Protein AF-A0A535TJC0-F1 (afdb_monomer_lite)

Foldseek 3Di:
DKAWAWDQDPNAIDIWIWDWDDDQFWIKIKTQDDDPLVVVVLVVCVVPVVQVVPHSLSVVLSSLQSRLVNRPVVLVVLVVLLVVLLVCLVPPLDPVSVVSLVRSLVRLVVVLVRLVVVLVVLVVVLVVLVVDPPRPVVNVSSVVSSVSSVVSNVSSVVSNVSSVVSVVSSVVSVVVVVVVVVVVVVVVCVVVVVVVVVVVVVPDPDCVVVPVPVVVVPDDDDDDDDDDDDDDDDDDDDDDDDDDDDDDDPDDRQMQMAMCGGDDRDDDPDPSDDDPPDPDPPPPDPPDD

Structure (mmCIF, N/CA/C/O backbone):
data_AF-A0A535TJC0-F1
#
_entry.id   AF-A0A535TJC0-F1
#
loop_
_atom_site.group_PDB
_atom_site.id
_atom_site.type_symbol
_atom_site.label_atom_id
_atom_site.label_alt_id
_atom_site.label_comp_id
_atom_site.label_asym_id
_atom_site.label_entity_id
_atom_site.label_seq_id
_atom_site.pdbx_PDB_ins_code
_atom_site.Cartn_x
_atom_site.Cartn_y
_atom_site.Cartn_z
_atom_site.occupancy
_atom_site.B_iso_or_equiv
_atom_site.auth_seq_id
_atom_site.auth_comp_id
_atom_site.auth_asym_id
_atom_site.auth_atom_id
_atom_site.pdbx_PDB_model_num
ATOM 1 N N . MET A 1 1 ? -19.522 3.846 13.865 1.00 79.25 1 MET A N 1
ATOM 2 C CA . MET A 1 1 ? -18.154 4.072 13.361 1.00 79.25 1 MET A CA 1
ATOM 3 C C . MET A 1 1 ? -18.015 3.355 12.035 1.00 79.25 1 MET A C 1
ATOM 5 O O . MET A 1 1 ? -18.510 2.244 11.940 1.00 79.25 1 MET A O 1
ATOM 9 N N . VAL A 1 2 ? -17.407 3.980 11.030 1.00 83.81 2 VAL A N 1
ATOM 10 C CA . VAL A 1 2 ? -17.089 3.305 9.763 1.00 83.81 2 VAL A CA 1
ATOM 11 C C . VAL A 1 2 ? -15.595 3.019 9.759 1.00 83.81 2 VAL A C 1
ATOM 13 O O . VAL A 1 2 ? -14.801 3.914 10.051 1.00 83.81 2 VAL A O 1
ATOM 16 N N . LEU A 1 3 ? -15.238 1.772 9.488 1.00 87.38 3 LEU A N 1
ATOM 17 C CA . LEU A 1 3 ? -13.876 1.327 9.254 1.00 87.38 3 LEU A CA 1
ATOM 18 C C . LEU A 1 3 ? -13.770 0.821 7.833 1.00 87.38 3 LEU A C 1
ATOM 20 O O . LEU A 1 3 ? -14.720 0.258 7.296 1.00 87.38 3 LEU A O 1
ATOM 24 N N . PHE A 1 4 ? -12.594 0.993 7.265 1.00 87.06 4 PHE A N 1
ATOM 25 C CA . PHE A 1 4 ? -12.270 0.406 5.990 1.00 87.06 4 PHE A CA 1
ATOM 26 C C . PHE A 1 4 ? -11.209 -0.662 6.206 1.00 87.06 4 PHE A C 1
ATOM 28 O O . PHE A 1 4 ? -10.282 -0.479 6.998 1.00 87.06 4 PHE A O 1
ATOM 35 N N . THR A 1 5 ? -11.379 -1.773 5.511 1.00 87.06 5 THR A N 1
ATOM 36 C CA . THR A 1 5 ? -10.365 -2.807 5.334 1.00 87.06 5 THR A CA 1
ATOM 37 C C . THR A 1 5 ? -9.996 -2.855 3.861 1.00 87.06 5 THR A C 1
ATOM 39 O O . THR A 1 5 ? -10.627 -2.199 3.022 1.00 87.06 5 THR A O 1
ATOM 42 N N . ALA A 1 6 ? -8.957 -3.609 3.532 1.00 86.81 6 ALA A N 1
ATOM 43 C CA . ALA A 1 6 ? -8.644 -3.886 2.147 1.00 86.81 6 ALA A CA 1
ATOM 44 C C . ALA A 1 6 ? -8.406 -5.375 1.953 1.00 86.81 6 ALA A C 1
ATOM 46 O O . ALA A 1 6 ? -7.958 -6.067 2.863 1.00 86.81 6 ALA A O 1
ATOM 47 N N . GLU A 1 7 ? -8.692 -5.847 0.750 1.00 84.81 7 GLU A N 1
ATOM 48 C CA . GLU A 1 7 ? -8.340 -7.184 0.299 1.00 84.81 7 GLU A CA 1
ATOM 49 C C . GLU A 1 7 ? -7.627 -7.078 -1.047 1.00 84.81 7 GLU A C 1
ATOM 51 O O . GLU A 1 7 ? -7.954 -6.220 -1.870 1.00 84.81 7 GLU A O 1
ATOM 56 N N . LEU A 1 8 ? -6.635 -7.939 -1.269 1.00 76.81 8 LEU A N 1
ATOM 57 C CA . LEU A 1 8 ? -5.972 -8.050 -2.561 1.00 76.81 8 LEU A CA 1
ATOM 58 C C . LEU A 1 8 ? -6.642 -9.164 -3.372 1.00 76.81 8 LEU A C 1
ATOM 60 O O . LEU A 1 8 ? -6.407 -10.341 -3.107 1.00 76.81 8 LEU A O 1
ATOM 64 N N . ALA A 1 9 ? -7.441 -8.781 -4.367 1.00 72.06 9 ALA A N 1
ATOM 65 C CA . ALA A 1 9 ? -8.120 -9.692 -5.286 1.00 72.06 9 ALA A CA 1
ATOM 66 C C . ALA A 1 9 ? -7.710 -9.370 -6.731 1.00 72.06 9 ALA A C 1
ATOM 68 O O . ALA A 1 9 ? -7.776 -8.215 -7.151 1.00 72.06 9 ALA A O 1
ATOM 69 N N . ASP A 1 10 ? -7.265 -10.375 -7.490 1.00 66.00 10 ASP A N 1
ATOM 70 C CA . ASP A 1 10 ? -6.814 -10.236 -8.888 1.00 66.00 10 ASP A CA 1
ATOM 71 C C . ASP A 1 10 ? -5.786 -9.105 -9.108 1.00 66.00 10 ASP A C 1
ATOM 73 O O . ASP A 1 10 ? -5.904 -8.296 -10.032 1.00 66.00 10 ASP A O 1
ATOM 77 N N . SER A 1 11 ? -4.790 -9.010 -8.218 1.00 64.56 11 SER A N 1
ATOM 78 C CA . SER A 1 11 ? -3.762 -7.951 -8.215 1.00 64.56 11 SER A CA 1
ATOM 79 C C . SER A 1 11 ? -4.319 -6.528 -8.080 1.00 64.56 11 SER A C 1
ATOM 81 O O . SER A 1 11 ? -3.656 -5.549 -8.421 1.00 64.56 11 SER A O 1
ATOM 83 N N . ARG A 1 12 ? -5.546 -6.390 -7.568 1.00 75.69 12 ARG A N 1
ATOM 84 C CA . ARG A 1 12 ? -6.187 -5.110 -7.274 1.00 75.69 12 ARG A CA 1
ATOM 85 C C . ARG A 1 12 ? -6.574 -5.050 -5.811 1.00 75.69 12 ARG A C 1
ATOM 87 O O . ARG A 1 12 ? -7.135 -5.989 -5.254 1.00 75.69 12 ARG A O 1
ATOM 94 N N . VAL A 1 13 ? -6.288 -3.911 -5.197 1.00 82.62 13 VAL A N 1
ATOM 95 C CA . VAL A 1 13 ? -6.732 -3.632 -3.835 1.00 82.62 13 VAL A CA 1
ATOM 96 C C . VAL A 1 13 ? -8.195 -3.221 -3.892 1.00 82.62 13 VAL A C 1
ATOM 98 O O . VAL A 1 13 ? -8.542 -2.219 -4.518 1.00 82.62 13 VAL A O 1
ATOM 101 N N . GLN A 1 14 ? -9.053 -4.004 -3.250 1.00 85.88 14 GLN A N 1
ATOM 102 C CA . GLN A 1 14 ? -10.460 -3.687 -3.066 1.00 85.88 14 GLN A CA 1
ATOM 103 C C . GLN A 1 14 ? -10.662 -3.180 -1.645 1.00 85.88 14 GLN A C 1
ATOM 105 O O . GLN A 1 14 ? -10.363 -3.875 -0.676 1.00 85.88 14 GLN A O 1
ATOM 110 N N . ILE A 1 15 ? -11.150 -1.949 -1.527 1.00 87.50 15 ILE A N 1
ATOM 111 C CA . ILE A 1 15 ? -11.478 -1.343 -0.239 1.00 87.50 15 ILE A CA 1
ATOM 112 C C . ILE A 1 15 ? -12.869 -1.818 0.170 1.00 87.50 15 ILE A C 1
ATOM 114 O O . ILE A 1 15 ? -13.818 -1.702 -0.607 1.00 87.50 15 ILE A O 1
ATOM 118 N N . ARG A 1 16 ? -12.995 -2.310 1.401 1.00 87.25 16 ARG A N 1
ATOM 119 C CA . ARG A 1 16 ? -14.261 -2.775 1.970 1.00 87.25 16 ARG A CA 1
ATOM 120 C C . ARG A 1 16 ? -14.674 -1.933 3.162 1.00 87.25 16 ARG A C 1
ATOM 122 O O . ARG A 1 16 ? -13.851 -1.559 3.991 1.00 87.25 16 ARG A O 1
ATOM 129 N N . GLU A 1 17 ? -15.969 -1.655 3.246 1.00 87.44 17 GLU A N 1
ATOM 130 C CA . GLU A 1 17 ? -16.565 -0.833 4.297 1.00 87.44 17 GLU A CA 1
ATOM 131 C C . GLU A 1 17 ? -17.198 -1.701 5.388 1.00 87.44 17 GLU A C 1
ATOM 133 O O . GLU A 1 17 ? -17.995 -2.601 5.118 1.00 87.44 17 GLU A O 1
ATOM 138 N N . HIS A 1 18 ? -16.872 -1.383 6.639 1.00 86.94 18 HIS A N 1
ATOM 139 C CA . HIS A 1 18 ? -17.425 -1.999 7.838 1.00 86.94 18 HIS A CA 1
ATOM 140 C C . HIS A 1 18 ? -18.071 -0.934 8.714 1.00 86.94 18 HIS A C 1
ATOM 142 O O . HIS A 1 18 ? -17.420 -0.012 9.208 1.00 86.94 18 HIS A O 1
ATOM 148 N N . HIS A 1 19 ? -19.371 -1.067 8.936 1.00 85.19 19 HIS A N 1
ATOM 149 C CA . HIS A 1 19 ? -20.146 -0.153 9.757 1.00 85.19 19 HIS A CA 1
ATOM 150 C C . HIS A 1 19 ? -20.368 -0.794 11.122 1.00 85.19 19 HIS A C 1
ATOM 152 O O . HIS A 1 19 ? -21.063 -1.795 11.242 1.00 85.19 19 HIS A O 1
ATOM 158 N N . LEU A 1 20 ? -19.783 -0.210 12.161 1.00 82.62 20 LEU A N 1
ATOM 159 C CA . LEU A 1 20 ? -19.902 -0.673 13.539 1.00 82.62 20 LEU A CA 1
ATOM 160 C C . LEU A 1 20 ? -20.853 0.231 14.327 1.00 82.62 20 LEU A C 1
ATOM 162 O O . LEU A 1 20 ? -20.672 1.455 14.359 1.00 82.62 20 LEU A O 1
ATOM 166 N N . TYR A 1 21 ? -21.832 -0.358 15.004 1.00 79.38 21 TYR A N 1
ATOM 167 C CA . TYR A 1 21 ? -22.748 0.334 15.904 1.00 79.38 21 TYR A CA 1
ATOM 168 C C . TYR A 1 21 ? -22.653 -0.246 17.313 1.00 79.38 21 TYR A C 1
ATOM 170 O O . TYR A 1 21 ? -22.867 -1.438 17.519 1.00 79.38 21 TYR A O 1
ATOM 178 N N . LEU A 1 22 ? -22.342 0.619 18.277 1.00 75.50 22 LEU A N 1
ATOM 179 C CA . LEU A 1 22 ? -22.228 0.276 19.688 1.00 75.50 22 LEU A CA 1
ATOM 180 C C . LEU A 1 22 ? -23.430 0.851 20.446 1.00 75.50 22 LEU A C 1
ATOM 182 O O . LEU A 1 22 ? -23.656 2.060 20.434 1.00 75.50 22 LEU A O 1
ATOM 186 N N . SER A 1 23 ? -24.180 -0.023 21.105 1.00 74.06 23 SER A N 1
ATOM 187 C CA . SER A 1 23 ? -25.248 0.298 22.055 1.00 74.06 23 SER A CA 1
ATOM 188 C C . SER A 1 23 ? -24.783 -0.009 23.483 1.00 74.06 23 SER A C 1
ATOM 190 O O . SER A 1 23 ? -23.715 -0.576 23.684 1.00 74.06 23 SER A O 1
ATOM 192 N N . SER A 1 24 ? -25.585 0.315 24.498 1.00 69.69 24 SER A N 1
ATOM 193 C CA . SER A 1 24 ? -25.309 -0.079 25.889 1.00 69.69 24 SER A CA 1
ATOM 194 C C . SER A 1 24 ? -25.372 -1.594 26.111 1.00 69.69 24 SER A C 1
ATOM 196 O O . SER A 1 24 ? -24.869 -2.082 27.118 1.00 69.69 24 SER A O 1
ATOM 198 N N . GLN A 1 25 ? -26.014 -2.332 25.201 1.00 65.50 25 GLN A N 1
ATOM 199 C CA . GLN A 1 25 ? -26.267 -3.767 25.354 1.00 65.50 25 GLN A CA 1
ATOM 200 C C . GLN A 1 25 ? -25.757 -4.610 24.191 1.00 65.50 25 GLN A C 1
ATOM 202 O O . GLN A 1 25 ? -25.632 -5.816 24.366 1.00 65.50 25 GLN A O 1
ATOM 207 N N . TYR A 1 26 ? -25.487 -4.010 23.030 1.00 71.25 26 TYR A N 1
ATOM 208 C CA . TYR A 1 26 ? -25.105 -4.765 21.846 1.00 71.25 26 TYR A CA 1
ATOM 209 C C . TYR A 1 26 ? -24.103 -4.060 20.943 1.00 71.25 26 TYR A C 1
ATOM 211 O O . TYR A 1 26 ? -24.050 -2.831 20.882 1.00 71.25 26 TYR A O 1
ATOM 219 N N . LEU A 1 27 ? -23.328 -4.870 20.224 1.00 72.50 27 LEU A N 1
ATOM 220 C CA . LEU A 1 27 ? -22.423 -4.454 19.159 1.00 72.50 27 LEU A CA 1
ATOM 221 C C . LEU A 1 27 ? -22.902 -5.074 17.847 1.00 72.50 27 LEU A C 1
ATOM 223 O O . LEU A 1 27 ? -23.083 -6.287 17.777 1.00 72.50 27 LEU A O 1
ATOM 227 N N . VAL A 1 28 ? -23.101 -4.247 16.824 1.00 78.56 28 VAL A N 1
ATOM 228 C CA . VAL A 1 28 ? -23.507 -4.685 15.483 1.00 78.56 28 VAL A CA 1
ATOM 229 C C . VAL A 1 28 ? -22.444 -4.270 14.477 1.00 78.56 28 VAL A C 1
ATOM 231 O O . VAL A 1 28 ? -22.071 -3.097 14.438 1.00 78.56 28 VAL A O 1
ATOM 234 N N . SER A 1 29 ? -21.981 -5.208 13.656 1.00 76.50 29 SER A N 1
ATOM 235 C CA . SER A 1 29 ? -21.193 -4.944 12.454 1.00 76.50 29 SER A CA 1
ATOM 236 C C . SER A 1 29 ? -22.057 -5.158 11.211 1.00 76.50 29 SER A C 1
ATOM 238 O O . SER A 1 29 ? -22.829 -6.108 11.119 1.00 76.50 29 SER A O 1
ATOM 240 N N . VAL A 1 30 ? -21.949 -4.246 10.249 1.00 79.19 30 VAL A N 1
ATOM 241 C CA . VAL A 1 30 ? -22.660 -4.304 8.970 1.00 79.19 30 VAL A CA 1
ATOM 242 C C . VAL A 1 30 ? -21.650 -4.158 7.841 1.00 79.19 30 VAL A C 1
ATOM 244 O O . VAL A 1 30 ? -20.838 -3.232 7.861 1.00 79.19 30 VAL A O 1
ATOM 247 N N . HIS A 1 31 ? -21.685 -5.070 6.874 1.00 78.75 31 HIS A N 1
ATOM 248 C CA . HIS A 1 31 ? -20.785 -5.084 5.720 1.00 78.75 31 HIS A CA 1
ATOM 249 C C . HIS A 1 31 ? -21.468 -5.717 4.498 1.00 78.75 31 HIS A C 1
ATOM 251 O O . HIS A 1 31 ? -22.456 -6.438 4.621 1.00 78.75 31 HIS A O 1
ATOM 257 N N . LEU A 1 32 ? -20.963 -5.416 3.300 1.00 71.31 32 LEU A N 1
ATOM 258 C CA . LEU A 1 32 ? -21.578 -5.845 2.034 1.00 71.31 32 LEU A CA 1
ATOM 259 C C . LEU A 1 32 ? -21.172 -7.256 1.601 1.00 71.31 32 LEU A C 1
ATOM 261 O O . LEU A 1 32 ? -21.962 -7.998 1.030 1.00 71.31 32 LEU A O 1
ATOM 265 N N . GLU A 1 33 ? -19.938 -7.644 1.894 1.00 74.81 33 GLU A N 1
ATOM 266 C CA . GLU A 1 33 ? -19.370 -8.936 1.504 1.00 74.81 33 GLU A CA 1
ATOM 267 C C . GLU A 1 33 ? -18.894 -9.689 2.745 1.00 74.81 33 GLU A C 1
ATOM 269 O O . GLU A 1 33 ? -18.595 -9.039 3.749 1.00 74.81 33 GLU A O 1
ATOM 274 N N . PRO A 1 34 ? -18.810 -11.032 2.722 1.00 72.94 34 PRO A N 1
ATOM 275 C CA . PRO A 1 34 ? -18.239 -11.798 3.823 1.00 72.94 34 PRO A CA 1
ATOM 276 C C . PRO A 1 34 ? -16.869 -11.254 4.239 1.00 72.94 34 PRO A C 1
ATOM 278 O O . PRO A 1 34 ? -15.991 -11.028 3.412 1.00 72.94 34 PRO A O 1
ATOM 281 N N . SER A 1 35 ? -16.694 -11.028 5.538 1.00 77.69 35 SER A N 1
ATOM 282 C CA . SER A 1 35 ? -15.458 -10.482 6.088 1.00 77.69 35 SER A CA 1
ATOM 283 C C . SER A 1 35 ? -14.638 -11.597 6.717 1.00 77.69 35 SER A C 1
ATOM 285 O O . SER A 1 35 ? -14.925 -12.012 7.840 1.00 77.69 35 SER A O 1
ATOM 287 N N . GLU A 1 36 ? -13.611 -12.079 6.015 1.00 81.81 36 GLU A N 1
ATOM 288 C CA . GLU A 1 36 ? -12.693 -13.086 6.567 1.00 81.81 36 GLU A CA 1
ATOM 289 C C . GLU A 1 36 ? -12.097 -12.680 7.929 1.00 81.81 36 GLU A C 1
ATOM 291 O O . GLU A 1 36 ? -12.099 -13.524 8.831 1.00 81.81 36 GLU A O 1
ATOM 296 N N . PRO A 1 37 ? -11.682 -11.411 8.157 1.00 82.81 37 PRO A N 1
ATOM 297 C CA . PRO A 1 37 ? -11.209 -10.983 9.473 1.00 82.81 37 PRO A CA 1
ATOM 298 C C . PRO A 1 37 ? -12.259 -11.179 10.574 1.00 82.81 37 PRO A C 1
ATOM 300 O O . PRO A 1 37 ? -11.957 -11.723 11.635 1.00 82.81 37 PRO A O 1
ATOM 303 N N . LEU A 1 38 ? -13.519 -10.800 10.336 1.00 84.00 38 LEU A N 1
ATOM 304 C CA . LEU A 1 38 ? -14.572 -10.963 11.347 1.00 84.00 38 LEU A CA 1
ATOM 305 C C . LEU A 1 38 ? -14.902 -12.435 11.604 1.00 84.00 38 LEU A C 1
ATOM 307 O O . LEU A 1 38 ? -15.086 -12.824 12.758 1.00 84.00 38 LEU A O 1
ATOM 311 N N . VAL A 1 39 ? -14.888 -13.274 10.564 1.00 82.81 39 VAL A N 1
ATOM 312 C CA . VAL A 1 39 ? -15.051 -14.729 10.711 1.00 82.81 39 VAL A CA 1
ATOM 313 C C . VAL A 1 39 ? -13.933 -15.315 11.581 1.00 82.81 39 VAL A C 1
ATOM 315 O O . VAL A 1 39 ? -14.212 -16.078 12.509 1.00 82.81 39 VAL A O 1
ATOM 318 N N . GLY A 1 40 ? -12.679 -14.923 11.343 1.00 81.44 40 GLY A N 1
ATOM 319 C CA . GLY A 1 40 ? -11.537 -15.349 12.156 1.00 81.44 40 GLY A CA 1
ATOM 320 C C . GLY A 1 40 ? -11.657 -14.911 13.618 1.00 81.44 40 GLY A C 1
ATOM 321 O O . GLY A 1 40 ? -11.456 -15.713 14.537 1.00 81.44 40 GLY A O 1
ATOM 322 N N . LEU A 1 41 ? -12.060 -13.659 13.851 1.00 83.00 41 LEU A N 1
ATOM 323 C CA . LEU A 1 41 ? -12.299 -13.138 15.196 1.00 83.00 41 LEU A CA 1
ATOM 324 C C . LEU A 1 41 ? -13.423 -13.890 15.914 1.00 83.00 41 LEU A C 1
ATOM 326 O O . LEU A 1 41 ? -13.288 -14.218 17.095 1.00 83.00 41 LEU A O 1
ATOM 330 N N . ARG A 1 42 ? -14.510 -14.209 15.209 1.00 79.75 42 ARG A N 1
ATOM 331 C CA . ARG A 1 42 ? -15.637 -14.969 15.756 1.00 79.75 42 ARG A CA 1
ATOM 332 C C . ARG A 1 42 ? -15.195 -16.338 16.261 1.00 79.75 42 ARG A C 1
ATOM 334 O O . ARG A 1 42 ? -15.535 -16.709 17.384 1.00 79.75 42 ARG A O 1
ATOM 341 N N . GLU A 1 43 ? -14.429 -17.085 15.471 1.00 81.69 43 GLU A N 1
ATOM 342 C CA . GLU A 1 43 ? -13.928 -18.402 15.888 1.00 81.69 43 GLU A CA 1
ATOM 343 C C . GLU A 1 43 ? -12.972 -18.302 17.085 1.00 81.69 43 GLU A C 1
ATOM 345 O O . GLU A 1 43 ? -13.022 -19.128 18.004 1.00 81.69 43 GLU A O 1
ATOM 350 N N . ARG A 1 44 ? -12.167 -17.235 17.148 1.00 78.62 44 ARG A N 1
ATOM 351 C CA . ARG A 1 44 ? -11.312 -16.940 18.305 1.00 78.62 44 ARG A CA 1
ATOM 352 C C . ARG A 1 44 ? -12.125 -16.650 19.570 1.00 78.62 44 ARG A C 1
ATOM 354 O O . ARG A 1 44 ? -11.777 -17.161 20.633 1.00 78.62 44 ARG A O 1
ATOM 361 N N . ILE A 1 45 ? -13.206 -15.877 19.467 1.00 77.62 45 ILE A N 1
ATOM 362 C CA . ILE A 1 45 ? -14.100 -15.571 20.596 1.00 77.62 45 ILE A CA 1
ATOM 363 C C . ILE A 1 45 ? -14.842 -16.830 21.061 1.00 77.62 45 ILE A C 1
ATOM 365 O O . ILE A 1 45 ? -14.903 -17.091 22.260 1.00 77.62 45 ILE A O 1
ATOM 369 N N . LYS A 1 46 ? -15.350 -17.655 20.135 1.00 76.31 46 LYS A N 1
ATOM 370 C CA . LYS A 1 46 ? -15.983 -18.944 20.471 1.00 76.31 46 LYS A CA 1
ATOM 371 C C . LYS A 1 46 ? -15.032 -19.876 21.221 1.00 76.31 46 LYS A C 1
ATOM 373 O O . LYS A 1 46 ? -15.446 -20.558 22.153 1.00 76.31 46 LYS A O 1
ATOM 378 N N . SER A 1 47 ? -13.765 -19.894 20.813 1.00 80.56 47 SER A N 1
ATOM 379 C CA . SER A 1 47 ? -12.728 -20.736 21.418 1.00 80.56 47 SER A CA 1
ATOM 380 C C . SER A 1 47 ? -12.249 -20.218 22.778 1.00 80.56 47 SER A C 1
ATOM 382 O O . SER A 1 47 ? -11.704 -20.988 23.565 1.00 80.56 47 SER A O 1
ATOM 384 N N . ASN A 1 48 ? -12.440 -18.928 23.068 1.00 75.56 48 ASN A N 1
ATOM 385 C CA . ASN A 1 48 ? -12.070 -18.311 24.337 1.00 75.56 48 ASN A CA 1
ATOM 386 C C . ASN A 1 48 ? -13.163 -17.332 24.815 1.00 75.56 48 ASN A C 1
ATOM 388 O O . ASN A 1 48 ? -13.038 -16.116 24.621 1.00 75.56 48 ASN A O 1
ATOM 392 N N . PRO A 1 49 ? -14.229 -17.851 25.455 1.00 71.06 49 PRO A N 1
ATOM 393 C CA . PRO A 1 49 ? -15.378 -17.051 25.869 1.00 71.06 49 PRO A CA 1
ATOM 394 C C . PRO A 1 49 ? -15.023 -15.918 26.836 1.00 71.06 49 PRO A C 1
ATOM 396 O O . PRO A 1 49 ? -15.723 -14.908 26.863 1.00 71.06 49 PRO A O 1
ATOM 399 N N . ASP A 1 50 ? -13.935 -16.030 27.602 1.00 71.19 50 ASP A N 1
ATOM 400 C CA . ASP A 1 50 ? -13.504 -15.003 28.561 1.00 71.19 50 ASP A CA 1
ATOM 401 C C . ASP A 1 50 ? -13.221 -13.648 27.886 1.00 71.19 50 ASP A C 1
ATOM 403 O O . ASP A 1 50 ? -13.357 -12.596 28.513 1.00 71.19 50 ASP A O 1
ATOM 407 N N . LEU A 1 51 ? -12.891 -13.653 26.587 1.00 65.19 51 LEU A N 1
ATOM 408 C CA . LEU A 1 51 ? -12.719 -12.440 25.781 1.00 65.19 51 LEU A CA 1
ATOM 409 C C . LEU A 1 51 ? -14.026 -11.645 25.632 1.00 65.19 51 LEU A C 1
ATOM 411 O O . LEU A 1 51 ? -13.992 -10.416 25.636 1.00 65.19 51 LEU A O 1
ATOM 415 N N . ALA A 1 52 ? -15.171 -12.329 25.547 1.00 63.00 52 ALA A N 1
ATOM 416 C CA . ALA A 1 52 ? -16.487 -11.703 25.416 1.00 63.00 52 ALA A CA 1
ATOM 417 C C . ALA A 1 52 ? -17.076 -11.239 26.762 1.00 63.00 52 ALA A C 1
ATOM 419 O O . ALA A 1 52 ? -17.914 -10.341 26.787 1.00 63.00 52 ALA A O 1
ATOM 420 N N . HIS A 1 53 ? -16.629 -11.812 27.886 1.00 59.81 53 HIS A N 1
ATOM 421 C CA . HIS A 1 53 ? -17.190 -11.532 29.215 1.00 59.81 53 HIS A CA 1
ATOM 422 C C . HIS A 1 53 ? -16.585 -10.303 29.914 1.00 59.81 53 HIS A C 1
ATOM 424 O O . HIS A 1 53 ? -17.078 -9.905 30.967 1.00 59.81 53 HIS A O 1
ATOM 430 N N . ARG A 1 54 ? -15.530 -9.686 29.359 1.00 64.44 54 ARG A N 1
ATOM 431 C CA . ARG A 1 54 ? -14.853 -8.533 29.981 1.00 64.44 54 ARG A CA 1
ATOM 432 C C . ARG A 1 54 ? -15.723 -7.279 30.017 1.00 64.44 54 ARG A C 1
ATOM 434 O O . ARG A 1 54 ? -16.021 -6.775 31.094 1.00 64.44 54 ARG A O 1
ATOM 441 N N . SER A 1 55 ? -16.085 -6.750 28.853 1.00 73.12 55 SER A N 1
ATOM 442 C CA . SER A 1 55 ? -16.974 -5.595 28.712 1.00 73.12 55 SER A CA 1
ATOM 443 C C . SER A 1 55 ? -17.330 -5.383 27.238 1.00 73.12 55 SER A C 1
ATOM 445 O O . SER A 1 55 ? -16.562 -5.734 26.340 1.00 73.12 55 SER A O 1
ATOM 447 N N . LEU A 1 56 ? -18.488 -4.778 26.971 1.00 74.44 56 LEU A N 1
ATOM 448 C CA . LEU A 1 56 ? -18.904 -4.454 25.605 1.00 74.44 56 LEU A CA 1
ATOM 449 C C . LEU A 1 56 ? -17.954 -3.450 24.901 1.00 74.44 56 LEU A C 1
ATOM 451 O O . LEU A 1 56 ? -17.651 -3.660 23.726 1.00 74.44 56 LEU A O 1
ATOM 455 N N . PRO A 1 57 ? -17.405 -2.421 25.583 1.00 76.00 57 PRO A N 1
ATOM 456 C CA . PRO A 1 57 ? -16.360 -1.570 25.009 1.00 76.00 57 PRO A CA 1
ATOM 457 C C . PRO A 1 57 ? -15.066 -2.318 24.652 1.00 76.00 57 PRO A C 1
ATOM 459 O O . PRO A 1 57 ? -14.449 -2.021 23.632 1.00 76.00 57 PRO A O 1
ATOM 462 N N . TYR A 1 58 ? -14.672 -3.322 25.443 1.00 78.50 58 TYR A N 1
ATOM 463 C CA . TYR A 1 58 ? -13.510 -4.156 25.124 1.00 78.50 58 TYR A CA 1
ATOM 464 C C . TYR A 1 58 ? -13.748 -5.013 23.875 1.00 78.50 58 TYR A C 1
ATOM 466 O O . TYR A 1 58 ? -12.874 -5.124 23.021 1.00 78.50 58 TYR A O 1
ATOM 474 N N . LEU A 1 59 ? -14.953 -5.568 23.729 1.00 78.38 59 LEU A N 1
ATOM 475 C CA . LEU A 1 59 ? -15.343 -6.314 22.533 1.00 78.38 59 LEU A CA 1
ATOM 476 C C . LEU A 1 59 ? -15.339 -5.426 21.281 1.00 78.38 59 LEU A C 1
ATOM 478 O O . LEU A 1 59 ? -14.882 -5.852 20.224 1.00 78.38 59 LEU A O 1
ATOM 482 N N . PHE A 1 60 ? -15.793 -4.175 21.409 1.00 82.75 60 PHE A N 1
ATOM 483 C CA . PHE A 1 60 ? -15.684 -3.184 20.342 1.00 82.75 60 PHE A CA 1
ATOM 484 C C . PHE A 1 60 ? -14.225 -2.930 19.956 1.00 82.75 60 PHE A C 1
ATOM 486 O O . PHE A 1 60 ? -13.907 -2.998 18.773 1.00 82.75 60 PHE A O 1
ATOM 493 N N . TYR A 1 61 ? -13.337 -2.711 20.932 1.00 85.81 61 TYR A N 1
ATOM 494 C CA . TYR A 1 61 ? -11.900 -2.596 20.672 1.00 85.81 61 TYR A CA 1
ATOM 495 C C . TYR A 1 61 ? -11.359 -3.813 19.915 1.00 85.81 61 TYR A C 1
ATOM 497 O O . TYR A 1 61 ? -10.740 -3.623 18.878 1.00 85.81 61 TYR A O 1
ATOM 505 N N . LEU A 1 62 ? -11.653 -5.040 20.359 1.00 84.62 62 LEU A N 1
ATOM 506 C CA . LEU A 1 62 ? -11.168 -6.256 19.696 1.00 84.62 62 LEU A CA 1
ATOM 507 C C . LEU A 1 62 ? -11.603 -6.354 18.228 1.00 84.62 62 LEU A C 1
ATOM 509 O O . LEU A 1 62 ? -10.814 -6.764 17.382 1.00 84.62 62 LEU A O 1
ATOM 513 N N . VAL A 1 63 ? -12.851 -5.986 17.918 1.00 86.56 63 VAL A N 1
ATOM 514 C CA . VAL A 1 63 ? -13.352 -5.965 16.534 1.00 86.56 63 VAL A CA 1
ATOM 515 C C . VAL A 1 63 ? -12.606 -4.929 15.702 1.00 86.56 63 VAL A C 1
ATOM 517 O O . VAL A 1 63 ? -12.192 -5.209 14.581 1.00 86.56 63 VAL A O 1
ATOM 520 N N . VAL A 1 64 ? -12.437 -3.730 16.251 1.00 90.25 64 VAL A N 1
ATOM 521 C CA . VAL A 1 64 ? -11.762 -2.618 15.582 1.00 90.25 64 VAL A CA 1
ATOM 522 C C . VAL A 1 64 ? -10.294 -2.940 15.318 1.00 90.25 64 VAL A C 1
ATOM 524 O O . VAL A 1 64 ? -9.841 -2.784 14.189 1.00 90.25 64 VAL A O 1
ATOM 527 N N . ASP A 1 65 ? -9.583 -3.399 16.343 1.00 91.06 65 ASP A N 1
ATOM 528 C CA . ASP A 1 65 ? -8.177 -3.791 16.299 1.00 91.06 65 ASP A CA 1
ATOM 529 C C . ASP A 1 65 ? -7.952 -4.878 15.250 1.00 91.06 65 ASP A C 1
ATOM 531 O O . ASP A 1 65 ? -7.155 -4.708 14.335 1.00 91.06 65 ASP A O 1
ATOM 535 N N . HIS A 1 66 ? -8.766 -5.936 15.274 1.00 90.31 66 HIS A N 1
ATOM 536 C CA . HIS A 1 66 ? -8.626 -7.026 14.318 1.00 90.31 66 HIS A CA 1
ATOM 537 C C . HIS A 1 66 ? -8.917 -6.610 12.867 1.00 90.31 66 HIS A C 1
ATOM 539 O O . HIS A 1 66 ? -8.256 -7.081 11.940 1.00 90.31 66 HIS A O 1
ATOM 545 N N . LEU A 1 67 ? -9.888 -5.714 12.651 1.00 91.44 67 LEU A N 1
ATOM 546 C CA . LEU A 1 67 ? -10.150 -5.145 11.327 1.00 91.44 67 LEU A CA 1
ATOM 547 C C . LEU A 1 67 ? -8.977 -4.283 10.849 1.00 91.44 67 LEU A C 1
ATOM 549 O O . LEU A 1 67 ? -8.574 -4.403 9.695 1.00 91.44 67 LEU A O 1
ATOM 553 N N . VAL A 1 68 ? -8.414 -3.439 11.713 1.00 93.44 68 VAL A N 1
ATOM 554 C CA . VAL A 1 68 ? -7.253 -2.606 11.367 1.00 93.44 68 VAL A CA 1
ATOM 555 C C . VAL A 1 68 ? -6.031 -3.479 11.081 1.00 93.44 68 VAL A C 1
ATOM 557 O O . VAL A 1 68 ? -5.380 -3.296 10.054 1.00 93.44 68 VAL A O 1
ATOM 560 N N . ASP A 1 69 ? -5.760 -4.481 11.911 1.00 93.75 69 ASP A N 1
ATOM 561 C CA . ASP A 1 69 ? -4.615 -5.382 11.761 1.00 93.75 69 ASP A CA 1
ATOM 562 C C . ASP A 1 69 ? -4.690 -6.254 10.506 1.00 93.75 69 ASP A C 1
ATOM 564 O O . ASP A 1 69 ? -3.655 -6.611 9.939 1.00 93.75 69 ASP A O 1
ATOM 568 N N . SER A 1 70 ? -5.900 -6.540 10.012 1.00 92.06 70 SER A N 1
ATOM 569 C CA . SER A 1 70 ? -6.095 -7.284 8.760 1.00 92.06 70 SER A CA 1
ATOM 570 C C . SER A 1 70 ? -5.464 -6.611 7.536 1.00 92.06 70 SER A C 1
ATOM 572 O O . SER A 1 70 ? -5.267 -7.263 6.511 1.00 92.06 70 SER A O 1
ATOM 574 N N . LEU A 1 71 ? -5.100 -5.329 7.642 1.00 92.62 71 LEU A N 1
ATOM 575 C CA . LEU A 1 71 ? -4.445 -4.603 6.568 1.00 92.62 71 LEU A CA 1
ATOM 576 C C . LEU A 1 71 ? -2.938 -4.880 6.471 1.00 92.62 71 LEU A C 1
ATOM 578 O O . LEU A 1 71 ? -2.385 -4.760 5.380 1.00 92.62 71 LEU A O 1
ATOM 582 N N . PHE A 1 72 ? -2.261 -5.287 7.552 1.00 94.00 72 PHE A N 1
ATOM 583 C CA . PHE A 1 72 ? -0.812 -5.542 7.511 1.00 94.00 72 PHE A CA 1
ATOM 584 C C . PHE A 1 72 ? -0.406 -6.569 6.437 1.00 94.00 72 PHE A C 1
ATOM 586 O O . PHE A 1 72 ? 0.474 -6.243 5.640 1.00 94.00 72 PHE A O 1
ATOM 593 N N . PRO A 1 73 ? -1.069 -7.738 6.310 1.00 93.44 73 PRO A N 1
ATOM 594 C CA . PRO A 1 73 ? -0.772 -8.684 5.232 1.00 93.44 73 PRO A CA 1
ATOM 595 C C . PRO A 1 73 ? -1.010 -8.122 3.825 1.00 93.44 73 PRO A C 1
ATOM 597 O O . PRO A 1 73 ? -0.404 -8.581 2.861 1.00 93.44 73 PRO A O 1
ATOM 600 N N . VAL A 1 74 ? -1.919 -7.154 3.668 1.00 93.06 74 VAL A N 1
ATOM 601 C CA . VAL A 1 74 ? -2.151 -6.494 2.375 1.00 93.06 74 VAL A CA 1
ATOM 602 C C . VAL A 1 74 ? -1.010 -5.536 2.057 1.00 93.06 74 VAL A C 1
ATOM 604 O O . VAL A 1 74 ? -0.559 -5.501 0.917 1.00 93.06 74 VAL A O 1
ATOM 607 N N . LEU A 1 75 ? -0.523 -4.792 3.053 1.00 94.81 75 LEU A N 1
ATOM 608 C CA . LEU A 1 75 ? 0.634 -3.911 2.895 1.00 94.81 75 LEU A CA 1
ATOM 609 C C . LEU A 1 75 ? 1.899 -4.688 2.538 1.00 94.81 75 LEU A C 1
ATOM 611 O O . LEU A 1 75 ? 2.610 -4.261 1.641 1.00 94.81 75 LEU A O 1
ATOM 615 N N . GLU A 1 76 ? 2.133 -5.834 3.178 1.00 94.88 76 GLU A N 1
ATOM 616 C CA . GLU A 1 76 ? 3.263 -6.720 2.868 1.00 94.88 76 GLU A CA 1
ATOM 617 C C . GLU A 1 76 ? 3.222 -7.185 1.405 1.00 94.88 76 GLU A C 1
ATOM 619 O O . GLU A 1 76 ? 4.191 -7.026 0.675 1.00 94.88 76 GLU A O 1
ATOM 624 N N . LYS A 1 77 ? 2.055 -7.623 0.914 1.00 94.00 77 LYS A N 1
ATOM 625 C CA . LYS A 1 77 ? 1.896 -7.995 -0.503 1.00 94.00 77 LYS A CA 1
ATOM 626 C C . LYS A 1 77 ? 2.101 -6.825 -1.468 1.00 94.00 77 LYS A C 1
ATOM 628 O O . LYS A 1 77 ? 2.521 -7.041 -2.601 1.00 94.00 77 LYS A O 1
ATOM 633 N N . LEU A 1 78 ? 1.732 -5.605 -1.072 1.00 93.94 78 LEU A N 1
ATOM 634 C CA . LEU A 1 78 ? 1.962 -4.411 -1.891 1.00 93.94 78 LEU A CA 1
ATOM 635 C C . LEU A 1 78 ? 3.443 -4.031 -1.931 1.00 93.94 78 LEU A C 1
ATOM 637 O O . LEU A 1 78 ? 3.899 -3.557 -2.968 1.00 93.94 78 LEU A O 1
ATOM 641 N N . ASP A 1 79 ? 4.163 -4.234 -0.831 1.00 95.19 79 ASP A N 1
ATOM 642 C CA . ASP A 1 79 ? 5.615 -4.067 -0.745 1.00 95.19 79 ASP A CA 1
ATOM 643 C C . ASP A 1 79 ? 6.314 -5.063 -1.680 1.00 95.19 79 ASP A C 1
ATOM 645 O O . ASP A 1 79 ? 6.989 -4.643 -2.618 1.00 95.19 79 ASP A O 1
ATOM 649 N N . ASP A 1 80 ? 5.996 -6.356 -1.552 1.00 94.50 80 ASP A N 1
ATOM 650 C CA . ASP A 1 80 ? 6.519 -7.419 -2.423 1.00 94.50 80 ASP A CA 1
ATOM 651 C C . ASP A 1 80 ? 6.241 -7.138 -3.913 1.00 94.50 80 ASP A C 1
ATOM 653 O O . ASP A 1 80 ? 7.137 -7.203 -4.756 1.00 94.50 80 ASP A O 1
ATOM 657 N N . ALA A 1 81 ? 5.000 -6.769 -4.258 1.00 93.06 81 ALA A N 1
ATOM 658 C CA . ALA A 1 81 ? 4.633 -6.431 -5.635 1.00 93.06 81 ALA A CA 1
ATOM 659 C C . ALA A 1 81 ? 5.376 -5.188 -6.151 1.00 93.06 81 ALA A C 1
ATOM 661 O O . ALA A 1 81 ? 5.638 -5.061 -7.349 1.00 93.06 81 ALA A O 1
ATOM 662 N N . THR A 1 82 ? 5.713 -4.254 -5.260 1.00 94.00 82 THR A N 1
ATOM 663 C CA . THR A 1 82 ? 6.478 -3.066 -5.631 1.00 94.00 82 THR A CA 1
ATOM 664 C C . THR A 1 82 ? 7.914 -3.442 -5.981 1.00 94.00 82 THR A C 1
ATOM 666 O O . THR A 1 82 ? 8.401 -3.035 -7.040 1.00 94.00 82 THR A O 1
ATOM 669 N N . ASP A 1 83 ? 8.551 -4.276 -5.161 1.00 93.94 83 ASP A N 1
ATOM 670 C CA . ASP A 1 83 ? 9.900 -4.791 -5.406 1.00 93.94 83 ASP A CA 1
ATOM 671 C C . ASP A 1 83 ? 9.989 -5.566 -6.734 1.00 93.94 83 ASP A C 1
ATOM 673 O O . ASP A 1 83 ? 10.921 -5.369 -7.526 1.00 93.94 83 ASP A O 1
ATOM 677 N N . GLU A 1 84 ? 8.992 -6.408 -7.031 1.00 92.38 84 GLU A N 1
ATOM 678 C CA . GLU A 1 84 ? 8.915 -7.154 -8.294 1.00 92.38 84 GLU A CA 1
ATOM 679 C C . GLU A 1 84 ? 8.855 -6.221 -9.516 1.00 92.38 84 GLU A C 1
ATOM 681 O O . GLU A 1 84 ? 9.587 -6.408 -10.501 1.00 92.38 84 GLU A O 1
ATOM 686 N N . VAL A 1 85 ? 8.028 -5.174 -9.447 1.00 92.00 85 VAL A N 1
ATOM 687 C CA . VAL A 1 85 ? 7.892 -4.179 -10.519 1.00 92.00 85 VAL A CA 1
ATOM 688 C C . VAL A 1 85 ? 9.177 -3.372 -10.702 1.00 92.00 85 VAL A C 1
ATOM 690 O O . VAL A 1 85 ? 9.595 -3.142 -11.844 1.00 92.00 85 VAL A O 1
ATOM 693 N N . GLU A 1 86 ? 9.839 -2.956 -9.619 1.00 92.62 86 GLU A N 1
ATOM 694 C CA . GLU A 1 86 ? 11.114 -2.235 -9.700 1.00 92.62 86 GLU A CA 1
ATOM 695 C C . GLU A 1 86 ? 12.190 -3.060 -10.410 1.00 92.62 86 GLU A C 1
ATOM 697 O O . GLU A 1 86 ? 12.881 -2.564 -11.315 1.00 92.62 86 GLU A O 1
ATOM 702 N N . GLU A 1 87 ? 12.297 -4.345 -10.070 1.00 90.69 87 GLU A N 1
ATOM 703 C CA . GLU A 1 87 ? 13.234 -5.248 -10.730 1.00 90.69 87 GLU A CA 1
ATOM 704 C C . GLU A 1 87 ? 12.893 -5.420 -12.225 1.00 90.69 87 GLU A C 1
ATOM 706 O O . GLU A 1 87 ? 13.781 -5.415 -13.096 1.00 90.69 87 GLU A O 1
ATOM 711 N N . GLY A 1 88 ? 11.595 -5.499 -12.538 1.00 87.94 88 GLY A N 1
ATOM 712 C CA . GLY A 1 88 ? 11.057 -5.534 -13.896 1.00 87.94 88 GLY A CA 1
ATOM 713 C C . GLY A 1 88 ? 11.452 -4.313 -14.730 1.00 87.94 88 GLY A C 1
ATOM 714 O O . GLY A 1 88 ? 11.955 -4.466 -15.849 1.00 87.94 88 GLY A O 1
ATOM 715 N N . ILE A 1 89 ? 11.321 -3.104 -14.176 1.00 90.12 89 ILE A N 1
ATOM 716 C CA . ILE A 1 89 ? 11.663 -1.834 -14.841 1.00 90.12 89 ILE A CA 1
ATOM 717 C C . ILE A 1 89 ? 13.143 -1.784 -15.234 1.00 90.12 89 ILE A C 1
ATOM 719 O O . ILE A 1 89 ? 13.482 -1.338 -16.335 1.00 90.12 89 ILE A O 1
ATOM 723 N N . ILE A 1 90 ? 14.037 -2.263 -14.367 1.00 85.31 90 ILE A N 1
ATOM 724 C CA . ILE A 1 90 ? 15.483 -2.245 -14.620 1.00 85.31 90 ILE A CA 1
ATOM 725 C C . ILE A 1 90 ? 15.851 -3.262 -15.711 1.00 85.31 90 ILE A C 1
ATOM 727 O O . ILE A 1 90 ? 16.581 -2.947 -16.663 1.00 85.31 90 ILE A O 1
ATOM 731 N N . LYS A 1 91 ? 15.329 -4.491 -15.612 1.00 87.56 91 LYS A N 1
ATOM 732 C CA . LYS A 1 91 ? 15.644 -5.579 -16.551 1.00 87.56 91 LYS A CA 1
ATOM 733 C C . LYS A 1 91 ? 14.996 -5.344 -17.921 1.00 87.56 91 LYS A C 1
ATOM 735 O O . LYS A 1 91 ? 15.665 -5.384 -18.967 1.00 87.56 91 LYS A O 1
ATOM 740 N N . ARG A 1 92 ? 13.685 -5.102 -17.946 1.00 86.44 92 ARG A N 1
ATOM 741 C CA . ARG A 1 92 ? 12.841 -5.030 -19.149 1.00 86.44 92 ARG A CA 1
ATOM 742 C C . ARG A 1 92 ? 11.760 -3.940 -19.002 1.00 86.44 92 ARG A C 1
ATOM 744 O O . ARG A 1 92 ? 10.600 -4.265 -18.805 1.00 86.44 92 ARG A O 1
ATOM 751 N N . PRO A 1 93 ? 12.114 -2.657 -19.199 1.00 82.12 93 PRO A N 1
ATOM 752 C CA . PRO A 1 93 ? 11.155 -1.564 -19.298 1.00 82.12 93 PRO A CA 1
ATOM 753 C C . PRO A 1 93 ? 10.340 -1.715 -20.587 1.00 82.12 93 PRO A C 1
ATOM 755 O O . PRO A 1 93 ? 10.767 -1.297 -21.671 1.00 82.12 93 PRO A O 1
ATOM 758 N N . ASP A 1 94 ? 9.195 -2.372 -20.470 1.00 87.88 94 ASP A N 1
ATOM 759 C CA . ASP A 1 94 ? 8.186 -2.511 -21.507 1.00 87.88 94 ASP A CA 1
ATOM 760 C C . ASP A 1 94 ? 6.842 -1.925 -21.045 1.00 87.88 94 ASP A C 1
ATOM 762 O O . ASP A 1 94 ? 6.710 -1.358 -19.959 1.00 87.88 94 ASP A O 1
ATOM 766 N N . THR A 1 95 ? 5.834 -2.012 -21.908 1.00 87.44 95 THR A N 1
ATOM 767 C CA . THR A 1 95 ? 4.501 -1.481 -21.614 1.00 87.44 95 THR A CA 1
ATOM 768 C C . THR A 1 95 ? 3.773 -2.254 -20.516 1.00 87.44 95 THR A C 1
ATOM 770 O O . THR A 1 95 ? 2.865 -1.689 -19.914 1.00 87.44 95 THR A O 1
ATOM 773 N N . ALA A 1 96 ? 4.140 -3.515 -20.261 1.00 88.56 96 ALA A N 1
ATOM 774 C CA . ALA A 1 96 ? 3.534 -4.311 -19.199 1.00 88.56 96 ALA A CA 1
ATOM 775 C C . ALA A 1 96 ? 4.017 -3.815 -17.831 1.00 88.56 96 ALA A C 1
ATOM 777 O O . ALA A 1 96 ? 3.181 -3.490 -16.992 1.00 88.56 96 ALA A O 1
ATOM 778 N N . ALA A 1 97 ? 5.330 -3.606 -17.674 1.00 88.25 97 ALA A N 1
ATOM 779 C CA . ALA A 1 97 ? 5.910 -3.028 -16.459 1.00 88.25 97 ALA A CA 1
ATOM 780 C C . ALA A 1 97 ? 5.314 -1.645 -16.126 1.00 88.25 97 ALA A C 1
ATOM 782 O O . ALA A 1 97 ? 5.027 -1.342 -14.972 1.00 88.25 97 ALA A O 1
ATOM 783 N N . LEU A 1 98 ? 5.064 -0.805 -17.141 1.00 91.06 98 LEU A N 1
ATOM 784 C CA . LEU A 1 98 ? 4.402 0.490 -16.943 1.00 91.06 98 LEU A CA 1
ATOM 785 C C . LEU A 1 98 ? 2.947 0.352 -16.467 1.00 91.06 98 LEU A C 1
ATOM 787 O O . LEU A 1 98 ? 2.487 1.168 -15.664 1.00 91.06 98 LEU A O 1
ATOM 791 N N . SER A 1 99 ? 2.213 -0.631 -16.996 1.00 90.88 99 SER A N 1
ATOM 792 C CA . SER A 1 99 ? 0.826 -0.887 -16.597 1.00 90.88 99 SER A CA 1
ATOM 793 C C . SER A 1 99 ? 0.765 -1.329 -15.141 1.00 90.88 99 SER A C 1
ATOM 795 O O . SER A 1 99 ? 0.023 -0.742 -14.363 1.00 90.88 99 SER A O 1
ATOM 797 N N . GLU A 1 100 ? 1.599 -2.298 -14.772 1.00 90.81 100 GLU A N 1
ATOM 798 C CA . GLU A 1 100 ? 1.673 -2.848 -13.420 1.00 90.81 100 GLU A CA 1
ATOM 799 C C . GLU A 1 100 ? 2.074 -1.779 -12.397 1.00 90.81 100 GLU A C 1
ATOM 801 O O . GLU A 1 100 ? 1.369 -1.567 -11.411 1.00 90.81 100 GLU A O 1
ATOM 806 N N . LEU A 1 101 ? 3.112 -0.990 -12.703 1.00 93.06 101 LEU A N 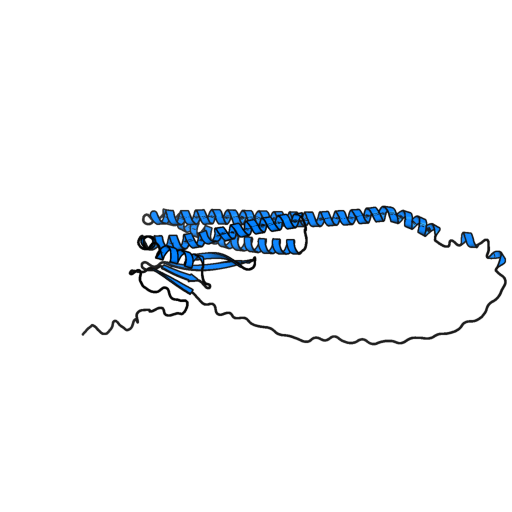1
ATOM 807 C CA . LEU A 1 101 ? 3.517 0.156 -11.888 1.00 93.06 101 LEU A CA 1
ATOM 808 C C . LEU A 1 101 ? 2.374 1.165 -11.694 1.00 93.06 101 LEU A C 1
ATOM 810 O O . LEU A 1 101 ? 2.180 1.713 -10.607 1.00 93.06 101 LEU A O 1
ATOM 814 N N . SER A 1 102 ? 1.618 1.441 -12.758 1.00 91.94 102 SER A N 1
ATOM 815 C CA . SER A 1 102 ? 0.508 2.396 -12.711 1.00 91.94 102 SER A CA 1
ATOM 816 C C . SER A 1 102 ? -0.665 1.876 -11.882 1.00 91.94 102 SER A C 1
ATOM 818 O O . SER A 1 102 ? -1.274 2.658 -11.148 1.00 91.94 102 SER A O 1
ATOM 820 N N . ASP A 1 103 ? -0.985 0.588 -11.994 1.00 91.88 103 ASP A N 1
ATOM 821 C CA . ASP A 1 103 ? -2.057 -0.057 -11.236 1.00 91.88 103 ASP A CA 1
ATOM 822 C C . ASP A 1 103 ? -1.707 -0.120 -9.744 1.00 91.88 103 ASP A C 1
ATOM 824 O O . ASP A 1 103 ? -2.516 0.285 -8.905 1.00 91.88 103 ASP A O 1
ATOM 828 N N . LEU A 1 104 ? -0.466 -0.486 -9.418 1.00 93.38 104 LEU A N 1
ATOM 829 C CA . LEU A 1 104 ? 0.034 -0.515 -8.047 1.00 93.38 104 LEU A CA 1
ATOM 830 C C . LEU A 1 104 ? 0.038 0.883 -7.413 1.00 93.38 104 LEU A C 1
ATOM 832 O O . LEU A 1 104 ? -0.462 1.081 -6.305 1.00 93.38 104 LEU A O 1
ATOM 836 N N . LYS A 1 105 ? 0.484 1.901 -8.160 1.00 94.00 105 LYS A N 1
ATOM 837 C CA . LYS A 1 105 ? 0.427 3.301 -7.717 1.00 94.00 105 LYS A CA 1
ATOM 838 C C . LYS A 1 105 ? -0.994 3.763 -7.407 1.00 94.00 105 LYS A C 1
ATOM 840 O O . LYS A 1 105 ? -1.189 4.499 -6.441 1.00 94.00 105 LYS A O 1
ATOM 845 N N . ARG A 1 106 ? -1.986 3.368 -8.211 1.00 92.56 106 ARG A N 1
ATOM 846 C CA . ARG A 1 106 ? -3.398 3.702 -7.951 1.00 92.56 106 ARG A CA 1
ATOM 847 C C . ARG A 1 106 ? -3.886 3.042 -6.667 1.00 92.56 106 ARG A C 1
ATOM 849 O O . ARG A 1 106 ? -4.408 3.745 -5.808 1.00 92.56 106 ARG A O 1
ATOM 856 N N . ALA A 1 107 ? -3.628 1.745 -6.509 1.00 92.81 107 ALA A N 1
ATOM 857 C CA . ALA A 1 107 ? -4.000 0.990 -5.317 1.00 92.81 107 ALA A CA 1
ATOM 858 C C . ALA A 1 107 ? -3.428 1.609 -4.028 1.00 92.81 107 ALA A C 1
ATOM 860 O O . ALA A 1 107 ? -4.163 1.844 -3.068 1.00 92.81 107 ALA A O 1
ATOM 861 N N . VAL A 1 108 ? -2.136 1.954 -4.027 1.00 94.81 108 VAL A N 1
ATOM 862 C CA . VAL A 1 108 ? -1.466 2.594 -2.883 1.00 94.81 108 VAL A CA 1
ATOM 863 C C . VAL A 1 108 ? -2.049 3.982 -2.588 1.00 94.81 108 VAL A C 1
ATOM 865 O O . VAL A 1 108 ? -2.272 4.327 -1.428 1.00 94.81 108 VAL A O 1
ATOM 868 N N . VAL A 1 109 ? -2.347 4.788 -3.613 1.00 94.50 109 VAL A N 1
ATOM 869 C CA . VAL A 1 109 ? -2.961 6.118 -3.431 1.00 94.50 109 VAL A CA 1
ATOM 870 C C . VAL A 1 109 ? -4.365 6.021 -2.832 1.00 94.50 109 VAL A C 1
ATOM 872 O O . VAL A 1 109 ? -4.698 6.805 -1.936 1.00 94.50 109 VAL A O 1
ATOM 875 N N . ASP A 1 110 ? -5.174 5.071 -3.298 1.00 92.19 110 ASP A N 1
ATOM 876 C CA . ASP A 1 110 ? -6.523 4.850 -2.778 1.00 92.19 110 ASP A CA 1
ATOM 877 C C . ASP A 1 110 ? -6.473 4.400 -1.313 1.00 92.19 110 ASP A C 1
ATOM 879 O O . ASP A 1 110 ? -7.167 4.971 -0.463 1.00 92.19 110 ASP A O 1
ATOM 883 N N . LEU A 1 111 ? -5.568 3.473 -0.986 1.00 93.69 111 LEU A N 1
ATOM 884 C CA . LEU A 1 111 ? -5.376 3.006 0.383 1.00 93.69 111 LEU A CA 1
ATOM 885 C C . LEU A 1 111 ? -4.900 4.128 1.315 1.00 93.69 111 LEU A C 1
ATOM 887 O O . LEU A 1 111 ? -5.421 4.289 2.419 1.00 93.69 111 LEU A O 1
ATOM 891 N N . ARG A 1 112 ? -3.976 4.976 0.847 1.00 94.62 112 ARG A N 1
ATOM 892 C CA . ARG A 1 112 ? -3.463 6.132 1.600 1.00 94.62 112 ARG A CA 1
ATOM 893 C C . ARG A 1 112 ? -4.570 7.090 2.009 1.00 94.62 112 ARG A C 1
ATOM 895 O O . ARG A 1 112 ? -4.571 7.614 3.123 1.00 94.62 112 ARG A O 1
ATOM 902 N N . LYS A 1 113 ? -5.498 7.363 1.089 1.00 93.31 113 LYS A N 1
ATOM 903 C CA . LYS A 1 113 ? -6.621 8.276 1.324 1.00 93.31 113 LYS A CA 1
ATOM 904 C C . LYS A 1 113 ? -7.519 7.751 2.442 1.00 93.31 113 LYS A C 1
ATOM 906 O O . LYS A 1 113 ? -7.920 8.518 3.317 1.00 93.31 113 LYS A O 1
ATOM 911 N N . VAL A 1 114 ? -7.814 6.458 2.404 1.00 92.94 114 VAL A N 1
ATOM 912 C CA . VAL A 1 114 ? -8.672 5.778 3.375 1.00 92.94 114 VAL A CA 1
ATOM 913 C C . VAL A 1 114 ? -8.004 5.687 4.748 1.00 92.94 114 VAL A C 1
ATOM 915 O O . VAL A 1 114 ? -8.585 6.131 5.740 1.00 92.94 114 VAL A O 1
ATOM 918 N N . LEU A 1 115 ? -6.749 5.235 4.793 1.00 94.44 115 LEU A N 1
ATOM 919 C CA . LEU A 1 115 ? -5.958 5.176 6.021 1.00 94.44 115 LEU A CA 1
ATOM 920 C C . LEU A 1 115 ? -5.781 6.547 6.667 1.00 94.44 115 LEU A C 1
ATOM 922 O O . LEU A 1 115 ? -5.913 6.674 7.882 1.00 94.44 115 LEU A O 1
ATOM 926 N N . GLY A 1 116 ? -5.532 7.589 5.868 1.00 94.56 116 GLY A N 1
ATOM 927 C CA . GLY A 1 116 ? -5.428 8.957 6.371 1.00 94.56 116 GLY A CA 1
ATOM 928 C C . GLY A 1 116 ? -6.713 9.407 7.065 1.00 94.56 116 GLY A C 1
ATOM 929 O O . GLY A 1 116 ? -6.666 9.929 8.177 1.00 94.56 116 GLY A O 1
ATOM 930 N N . ALA A 1 117 ? -7.870 9.134 6.455 1.00 93.00 117 ALA A N 1
ATOM 931 C CA . ALA A 1 117 ? -9.162 9.456 7.051 1.00 93.00 117 ALA A CA 1
ATOM 932 C C . ALA A 1 117 ? -9.416 8.678 8.355 1.00 93.00 117 ALA A C 1
ATOM 934 O O . ALA A 1 117 ? -9.844 9.275 9.344 1.00 93.00 117 ALA A O 1
ATOM 935 N N . GLN A 1 118 ? -9.127 7.371 8.391 1.00 93.06 118 GLN A N 1
ATOM 936 C CA . GLN A 1 118 ? -9.266 6.562 9.609 1.00 93.06 118 GLN A CA 1
ATOM 937 C C . GLN A 1 118 ? -8.329 7.049 10.717 1.00 93.06 118 GLN A C 1
ATOM 939 O O . GLN A 1 118 ? -8.786 7.295 11.833 1.00 93.06 118 GLN A O 1
ATOM 944 N N . ARG A 1 119 ? -7.046 7.272 10.411 1.00 94.50 119 ARG A N 1
ATOM 945 C CA . ARG A 1 119 ? -6.056 7.795 11.361 1.00 94.50 119 ARG A CA 1
ATOM 946 C C . ARG A 1 119 ? -6.530 9.100 12.000 1.00 94.50 119 ARG A C 1
ATOM 948 O O . ARG A 1 119 ? -6.485 9.231 13.220 1.00 94.50 119 ARG A O 1
ATOM 955 N N . ASP A 1 120 ? -7.043 10.035 11.203 1.00 92.50 120 ASP A N 1
ATOM 956 C CA . ASP A 1 120 ? -7.531 11.326 11.696 1.00 92.50 120 ASP A CA 1
ATOM 957 C C . ASP A 1 120 ? -8.780 11.179 12.595 1.00 92.50 120 ASP A C 1
ATOM 959 O O . ASP A 1 120 ? -8.966 11.949 13.545 1.00 92.50 120 ASP A O 1
ATOM 963 N N . VAL A 1 121 ? -9.641 10.184 12.338 1.00 90.44 121 VAL A N 1
ATOM 964 C CA . VAL A 1 121 ? -10.777 9.848 13.217 1.00 90.44 121 VAL A CA 1
ATOM 965 C C . VAL A 1 121 ? -10.276 9.319 14.561 1.00 90.44 121 VAL A C 1
ATOM 967 O O . VAL A 1 121 ? -10.685 9.838 15.603 1.00 90.44 121 VAL A O 1
ATOM 970 N N . PHE A 1 122 ? -9.359 8.350 14.562 1.00 89.94 122 PHE A N 1
ATOM 971 C CA . PHE A 1 122 ? -8.809 7.780 15.797 1.00 89.94 122 PHE A CA 1
ATOM 972 C C . PHE A 1 122 ? -7.980 8.790 16.590 1.00 89.94 122 PHE A C 1
ATOM 974 O O . PHE A 1 122 ? -8.091 8.838 17.812 1.00 89.94 122 PHE A O 1
ATOM 981 N N . GLN A 1 123 ? -7.260 9.693 15.922 1.00 90.25 123 GLN A N 1
ATOM 982 C CA . GLN A 1 123 ? -6.562 10.799 16.579 1.00 90.25 123 GLN A CA 1
ATOM 983 C C . GLN A 1 123 ? -7.517 11.648 17.433 1.00 90.25 123 GLN A C 1
ATOM 985 O O . GLN A 1 123 ? -7.207 12.025 18.571 1.00 90.25 123 GLN A O 1
ATOM 990 N N . ARG A 1 124 ? -8.708 11.948 16.895 1.00 87.44 124 ARG A N 1
ATOM 991 C CA . ARG A 1 124 ? -9.741 12.722 17.599 1.00 87.44 124 ARG A CA 1
ATOM 992 C C . ARG A 1 124 ? -10.342 11.937 18.759 1.00 87.44 124 ARG A C 1
ATOM 994 O O . ARG A 1 124 ? -10.601 12.543 19.798 1.00 87.44 124 ARG A O 1
ATOM 1001 N N . LEU A 1 125 ? -10.551 10.629 18.594 1.00 83.81 125 LEU A N 1
ATOM 1002 C CA . LEU A 1 125 ? -11.045 9.751 19.660 1.00 83.81 125 LEU A CA 1
ATOM 1003 C C . LEU A 1 125 ? -10.053 9.694 20.824 1.00 83.81 125 LEU A C 1
ATOM 1005 O O . LEU A 1 125 ? -10.445 9.957 21.957 1.00 83.81 125 LEU A O 1
ATOM 1009 N N . THR A 1 126 ? -8.763 9.501 20.541 1.00 82.19 126 THR A N 1
ATOM 1010 C CA . THR A 1 126 ? -7.702 9.507 21.557 1.00 82.19 126 THR A CA 1
ATOM 1011 C C . THR A 1 126 ? -7.620 10.853 22.277 1.00 82.19 126 THR A C 1
ATOM 1013 O O . THR A 1 126 ? -7.494 10.893 23.496 1.00 82.19 126 THR A O 1
ATOM 1016 N N . THR A 1 127 ? -7.758 11.973 21.559 1.00 78.12 127 THR A N 1
ATOM 1017 C CA . THR A 1 127 ? -7.703 13.314 22.172 1.00 78.12 127 THR A CA 1
ATOM 1018 C C . THR A 1 127 ? -8.924 13.608 23.054 1.00 78.12 127 THR A C 1
ATOM 1020 O O . THR A 1 127 ? -8.780 14.207 24.118 1.00 78.12 127 THR A O 1
ATOM 1023 N N . ARG A 1 128 ? -10.131 13.188 22.642 1.00 72.50 128 ARG A N 1
ATOM 1024 C CA . ARG A 1 128 ? -11.366 13.380 23.426 1.00 72.50 128 ARG A CA 1
ATOM 1025 C C . ARG A 1 128 ? -11.446 12.459 24.643 1.00 72.50 128 ARG A C 1
ATOM 1027 O O . ARG A 1 128 ? -11.848 12.932 25.701 1.00 72.50 128 ARG A O 1
ATOM 1034 N N . ALA A 1 129 ? -11.015 11.203 24.519 1.00 59.72 129 ALA A N 1
ATOM 1035 C CA . ALA A 1 129 ? -11.009 10.234 25.618 1.00 59.72 129 ALA A CA 1
ATOM 1036 C C . ALA A 1 129 ? -10.129 10.677 26.804 1.00 59.72 129 ALA A C 1
ATOM 1038 O O . ALA A 1 129 ? -10.382 10.303 27.941 1.00 59.72 129 ALA A O 1
ATOM 1039 N N . ILE A 1 130 ? -9.119 11.520 26.559 1.00 56.62 130 ILE A N 1
ATOM 1040 C CA . ILE A 1 130 ? -8.258 12.089 27.610 1.00 56.62 130 ILE A CA 1
ATOM 1041 C C . ILE A 1 130 ? -8.976 13.206 28.405 1.00 56.62 130 ILE A C 1
ATOM 1043 O O . ILE A 1 130 ? -8.585 13.502 29.532 1.00 56.62 130 ILE A O 1
ATOM 1047 N N . GLY A 1 131 ? -10.015 13.837 27.840 1.00 51.28 131 GLY A N 1
ATOM 1048 C CA . GLY A 1 131 ? -10.721 14.975 28.446 1.00 51.28 131 GLY A CA 1
ATOM 1049 C C . GLY A 1 131 ? -11.920 14.610 29.330 1.00 51.28 131 GLY A C 1
ATOM 1050 O O . GLY A 1 131 ? -12.272 15.389 30.216 1.00 51.28 131 GLY A O 1
ATOM 1051 N N . GLU A 1 132 ? -12.539 13.445 29.125 1.00 52.41 132 GLU A N 1
ATOM 1052 C CA . GLU A 1 132 ? -13.649 12.961 29.952 1.00 52.41 132 GLU A CA 1
ATOM 1053 C C . GLU A 1 132 ? -13.137 11.939 30.978 1.00 52.41 132 GLU A C 1
ATOM 1055 O O . GLU A 1 132 ? -12.676 10.854 30.644 1.00 52.41 132 GLU A O 1
ATOM 1060 N N . VAL A 1 133 ? -13.228 12.302 32.260 1.00 44.12 133 VAL A N 1
ATOM 1061 C CA . VAL A 1 133 ? -12.650 11.622 33.443 1.00 44.12 133 VAL A CA 1
ATOM 1062 C C . VAL A 1 133 ? -13.163 10.175 33.667 1.00 44.12 133 VAL A C 1
ATOM 1064 O O . VAL A 1 133 ? -12.756 9.515 34.617 1.00 44.12 133 VAL A O 1
ATOM 1067 N N . GLY A 1 134 ? -14.032 9.647 32.797 1.00 48.31 134 GLY A N 1
ATOM 1068 C CA . GLY A 1 134 ? -14.662 8.328 32.929 1.00 48.31 134 GLY A CA 1
ATOM 1069 C C . GLY A 1 134 ? -14.093 7.196 32.062 1.00 48.31 134 GLY A C 1
ATOM 1070 O O . GLY A 1 134 ? -14.486 6.058 32.287 1.00 48.31 134 GLY A O 1
ATOM 1071 N N . ASP A 1 135 ? -13.195 7.466 31.104 1.00 56.69 135 ASP A N 1
ATOM 1072 C CA . ASP A 1 135 ? -12.889 6.514 30.010 1.00 56.69 135 ASP A CA 1
ATOM 1073 C C . ASP A 1 135 ? -11.391 6.165 29.867 1.00 56.69 135 ASP A C 1
ATOM 1075 O O . ASP A 1 135 ? -10.869 5.882 28.784 1.00 56.69 135 ASP A O 1
ATOM 1079 N N . GLN A 1 136 ? -10.657 6.200 30.983 1.00 64.38 136 GLN A N 1
ATOM 1080 C CA . GLN A 1 136 ? -9.199 6.047 30.982 1.00 64.38 136 GLN A CA 1
ATOM 1081 C C . GLN A 1 136 ? -8.736 4.673 30.458 1.00 64.38 136 GLN A C 1
ATOM 1083 O O . GLN A 1 136 ? -7.696 4.603 29.804 1.00 64.38 136 GLN A O 1
ATOM 1088 N N . GLU A 1 137 ? -9.520 3.606 30.656 1.00 67.25 137 GLU A N 1
ATOM 1089 C CA . GLU A 1 137 ? -9.241 2.277 30.085 1.00 67.25 137 GLU A CA 1
ATOM 1090 C C . GLU A 1 137 ? -9.429 2.236 28.559 1.00 67.25 137 GLU A C 1
ATOM 1092 O O . GLU A 1 137 ? -8.551 1.736 27.857 1.00 67.25 137 GLU A O 1
ATOM 1097 N N . MET A 1 138 ? -10.498 2.832 28.011 1.00 74.25 138 MET A N 1
ATOM 1098 C CA . MET A 1 138 ? -10.678 2.907 26.552 1.00 74.25 138 MET A CA 1
ATOM 1099 C C . MET A 1 138 ? -9.657 3.813 25.870 1.00 74.25 138 MET A C 1
ATOM 1101 O O . MET A 1 138 ? -9.300 3.571 24.718 1.00 74.25 138 MET A O 1
ATOM 1105 N N . SER A 1 139 ? -9.135 4.825 26.568 1.00 79.25 139 SER A N 1
ATOM 1106 C CA . SER A 1 139 ? -8.085 5.687 26.016 1.00 79.25 139 SER A CA 1
ATOM 1107 C C . SER A 1 139 ? -6.831 4.905 25.597 1.00 79.25 139 SER A C 1
ATOM 1109 O O . SER A 1 139 ? -6.173 5.279 24.625 1.00 79.25 139 SER A O 1
ATOM 1111 N N . ILE A 1 140 ? -6.522 3.803 26.296 1.00 83.81 140 ILE A N 1
ATOM 1112 C CA . ILE A 1 140 ? -5.400 2.915 25.973 1.00 83.81 140 ILE A CA 1
ATOM 1113 C C . ILE A 1 140 ? -5.710 2.139 24.690 1.00 83.81 140 ILE A C 1
ATOM 1115 O O . ILE A 1 140 ? -4.875 2.100 23.791 1.00 83.81 140 ILE A O 1
ATOM 1119 N N . TYR A 1 141 ? -6.924 1.601 24.570 1.00 85.50 141 TYR A N 1
ATOM 1120 C CA . TYR A 1 141 ? -7.379 0.865 23.388 1.00 85.50 141 TYR A CA 1
ATOM 1121 C C . TYR A 1 141 ? -7.417 1.736 22.125 1.00 85.50 141 TYR A C 1
ATOM 1123 O O . TYR A 1 141 ? -6.940 1.323 21.073 1.00 85.50 141 TYR A O 1
ATOM 1131 N N . TYR A 1 142 ? -7.916 2.973 22.217 1.00 86.75 142 TYR A N 1
ATOM 1132 C CA . TYR A 1 142 ? -7.897 3.894 21.075 1.00 86.75 142 TYR A CA 1
ATOM 1133 C C . TYR A 1 142 ? -6.483 4.302 20.667 1.00 86.75 142 TYR A C 1
ATOM 1135 O O . TYR A 1 142 ? -6.232 4.509 19.480 1.00 86.75 142 TYR A O 1
ATOM 1143 N N . ARG A 1 143 ? -5.561 4.419 21.632 1.00 89.75 143 ARG A N 1
ATOM 1144 C CA . ARG A 1 143 ? -4.155 4.720 21.351 1.00 89.75 143 ARG A CA 1
ATOM 1145 C C . ARG A 1 143 ? -3.470 3.578 20.611 1.00 89.75 143 ARG A C 1
ATOM 1147 O O . ARG A 1 143 ? -2.769 3.853 19.652 1.00 89.75 143 ARG A O 1
ATOM 1154 N N . ASP A 1 144 ? -3.713 2.340 21.021 1.00 91.94 144 ASP A N 1
ATOM 1155 C CA . ASP A 1 144 ? -3.162 1.146 20.373 1.00 91.94 144 ASP A CA 1
ATOM 1156 C C . ASP A 1 144 ? -3.568 1.073 18.890 1.00 91.94 144 ASP A C 1
ATOM 1158 O O . ASP A 1 144 ? -2.719 1.078 17.997 1.00 91.94 144 ASP A O 1
ATOM 1162 N N . VAL A 1 145 ? -4.872 1.192 18.613 1.00 93.38 145 VAL A N 1
ATOM 1163 C CA . VAL A 1 145 ? -5.393 1.227 17.235 1.00 93.38 145 VAL A CA 1
ATOM 1164 C C . VAL A 1 145 ? -4.851 2.429 16.455 1.00 93.38 145 VAL A C 1
ATOM 1166 O O . VAL A 1 145 ? -4.522 2.317 15.273 1.00 93.38 145 VAL A O 1
ATOM 1169 N N . TYR A 1 146 ? -4.746 3.596 17.096 1.00 94.38 146 TYR A N 1
ATOM 1170 C CA . TYR A 1 146 ? -4.154 4.778 16.472 1.00 94.38 146 TYR A CA 1
ATOM 1171 C C . TYR A 1 146 ? -2.689 4.542 16.084 1.00 94.38 146 TYR A C 1
ATOM 1173 O O . TYR A 1 146 ? -2.302 4.890 14.970 1.00 94.38 146 TYR A O 1
ATOM 1181 N N . ASP A 1 147 ? -1.892 3.921 16.954 1.00 94.94 147 ASP A N 1
ATOM 1182 C CA . ASP A 1 147 ? -0.489 3.611 16.685 1.00 94.94 147 ASP A CA 1
ATOM 1183 C C . ASP A 1 147 ? -0.358 2.623 15.513 1.00 94.94 147 ASP A C 1
ATOM 1185 O O . ASP A 1 147 ? 0.516 2.797 14.661 1.00 94.94 147 ASP A O 1
ATOM 1189 N N . HIS A 1 148 ? -1.251 1.631 15.404 1.00 96.00 148 HIS A N 1
ATOM 1190 C CA . HIS A 1 148 ? -1.306 0.734 14.242 1.00 96.00 148 HIS A CA 1
ATOM 1191 C C . HIS A 1 148 ? -1.670 1.482 12.952 1.00 96.00 148 HIS A C 1
ATOM 1193 O O . HIS A 1 148 ? -0.971 1.337 11.948 1.00 96.00 148 HIS A O 1
ATOM 1199 N N . LEU A 1 149 ? -2.685 2.351 12.981 1.00 96.25 149 LEU A N 1
ATOM 1200 C CA . LEU A 1 149 ? -3.069 3.175 11.827 1.00 96.25 149 LEU A CA 1
ATOM 1201 C C . LEU A 1 149 ? -1.956 4.132 11.384 1.00 96.25 149 LEU A C 1
ATOM 1203 O O . LEU A 1 149 ? -1.784 4.355 10.187 1.00 96.25 149 LEU A O 1
ATOM 1207 N N . VAL A 1 150 ? -1.196 4.702 12.325 1.00 96.69 150 VAL A N 1
ATOM 1208 C CA . VAL A 1 150 ? -0.032 5.544 12.012 1.00 96.69 150 VAL A CA 1
ATOM 1209 C C . VAL A 1 150 ? 1.024 4.730 11.274 1.00 96.69 150 VAL A C 1
ATOM 1211 O O . VAL A 1 150 ? 1.442 5.151 10.198 1.00 96.69 150 VAL A O 1
ATOM 1214 N N . ARG A 1 151 ? 1.394 3.550 11.789 1.00 97.31 151 ARG A N 1
ATOM 1215 C CA . ARG A 1 151 ? 2.378 2.677 11.127 1.00 97.31 151 ARG A CA 1
ATOM 1216 C C . ARG A 1 151 ? 1.926 2.287 9.721 1.00 97.31 151 ARG A C 1
ATOM 1218 O O . ARG A 1 151 ? 2.686 2.439 8.774 1.00 97.31 151 ARG A O 1
ATOM 1225 N N . GLN A 1 152 ? 0.676 1.849 9.569 1.00 97.06 152 GLN A N 1
ATOM 1226 C CA . GLN A 1 152 ? 0.114 1.485 8.264 1.00 97.06 152 GLN A CA 1
ATOM 1227 C C . GLN A 1 152 ? 0.126 2.667 7.288 1.00 97.06 152 GLN A C 1
ATOM 1229 O O . GLN A 1 152 ? 0.487 2.514 6.122 1.00 97.06 152 GLN A O 1
ATOM 1234 N N . TYR A 1 153 ? -0.238 3.861 7.762 1.00 96.69 153 TYR A N 1
ATOM 1235 C CA . TYR A 1 153 ? -0.205 5.072 6.951 1.00 96.69 153 TYR A CA 1
ATOM 1236 C C . TYR A 1 153 ? 1.220 5.417 6.496 1.00 96.69 153 TYR A C 1
ATOM 1238 O O . TYR A 1 153 ? 1.411 5.750 5.330 1.00 96.69 153 TYR A O 1
ATOM 1246 N N . GLU A 1 154 ? 2.213 5.330 7.385 1.00 97.31 154 GLU A N 1
ATOM 1247 C CA . GLU A 1 154 ? 3.624 5.586 7.063 1.00 97.31 154 GLU A CA 1
ATOM 1248 C C . GLU A 1 154 ? 4.177 4.583 6.042 1.00 97.31 154 GLU A C 1
ATOM 1250 O O . GLU A 1 154 ? 4.868 4.985 5.102 1.00 97.31 154 GLU A O 1
ATOM 1255 N N . THR A 1 155 ? 3.826 3.299 6.165 1.00 97.19 155 THR A N 1
ATOM 1256 C CA . THR A 1 155 ? 4.171 2.275 5.166 1.00 97.19 155 THR A CA 1
ATOM 1257 C C . THR A 1 155 ? 3.587 2.627 3.800 1.00 97.19 155 THR A C 1
ATOM 1259 O O . THR A 1 155 ? 4.306 2.655 2.804 1.00 97.19 155 THR A O 1
ATOM 1262 N N . VAL A 1 156 ? 2.300 2.975 3.737 1.00 96.69 156 VAL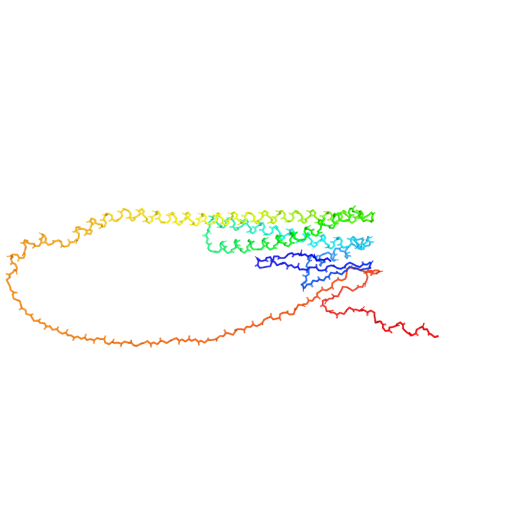 A N 1
ATOM 1263 C CA . VAL A 1 156 ? 1.644 3.341 2.472 1.00 96.69 156 VAL A CA 1
ATOM 1264 C C . VAL A 1 156 ? 2.205 4.634 1.872 1.00 96.69 156 VAL A C 1
ATOM 1266 O O . VAL A 1 156 ? 2.327 4.743 0.651 1.00 96.69 156 VAL A O 1
ATOM 1269 N N . ASP A 1 157 ? 2.555 5.621 2.698 1.00 96.88 157 ASP A N 1
ATOM 1270 C CA . ASP A 1 157 ? 3.200 6.857 2.238 1.00 96.88 157 ASP A CA 1
ATOM 1271 C C . ASP A 1 157 ? 4.582 6.558 1.634 1.00 96.88 157 ASP A C 1
ATOM 1273 O O . ASP A 1 157 ? 4.901 7.048 0.549 1.00 96.88 157 ASP A O 1
ATOM 1277 N N . SER A 1 158 ? 5.341 5.658 2.265 1.00 97.75 158 SER A N 1
ATOM 1278 C CA . SER A 1 158 ? 6.645 5.196 1.774 1.00 97.75 158 SER A CA 1
ATOM 1279 C C . SER A 1 158 ? 6.526 4.465 0.433 1.00 97.75 158 SER A C 1
ATOM 1281 O O . SER A 1 158 ? 7.234 4.809 -0.515 1.00 97.75 158 SER A O 1
ATOM 1283 N N . LEU A 1 159 ? 5.575 3.532 0.302 1.00 96.62 159 LEU A N 1
ATOM 1284 C CA . LEU A 1 159 ? 5.281 2.842 -0.962 1.00 96.62 159 LEU A CA 1
ATOM 1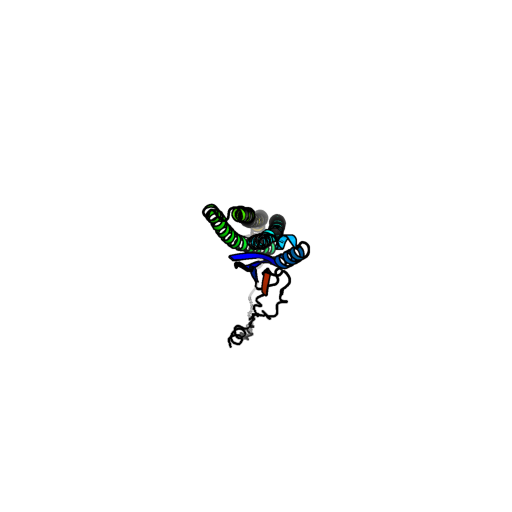285 C C . LEU A 1 159 ? 4.905 3.828 -2.071 1.00 96.62 159 LEU A C 1
ATOM 1287 O O . LEU A 1 159 ? 5.359 3.716 -3.210 1.00 96.62 159 LEU A O 1
ATOM 1291 N N . ARG A 1 160 ? 4.093 4.842 -1.750 1.00 96.25 160 ARG A N 1
ATOM 1292 C CA . ARG A 1 160 ? 3.681 5.871 -2.714 1.00 96.25 160 ARG A CA 1
ATOM 1293 C C . ARG A 1 160 ? 4.880 6.652 -3.249 1.00 96.25 160 ARG A C 1
ATOM 1295 O O . ARG A 1 160 ? 4.903 7.006 -4.437 1.00 96.25 160 ARG A O 1
ATOM 1302 N N . ASP A 1 161 ? 5.821 6.986 -2.375 1.00 97.19 161 ASP A N 1
ATOM 1303 C CA . ASP A 1 161 ? 7.027 7.735 -2.725 1.00 97.19 161 ASP A CA 1
ATOM 1304 C C . ASP A 1 161 ? 7.998 6.880 -3.539 1.00 97.19 161 ASP A C 1
ATOM 1306 O O . ASP A 1 161 ? 8.519 7.348 -4.559 1.00 97.19 161 ASP A O 1
ATOM 1310 N N . LEU A 1 162 ? 8.155 5.610 -3.166 1.00 96.56 162 LEU A N 1
ATOM 1311 C CA . LEU A 1 162 ? 8.960 4.648 -3.905 1.00 96.56 162 LEU A CA 1
ATOM 1312 C C . LEU A 1 162 ? 8.400 4.443 -5.318 1.00 96.56 162 LEU A C 1
ATOM 1314 O O . LEU A 1 162 ? 9.083 4.788 -6.275 1.00 96.56 162 LEU A O 1
ATOM 1318 N N . LEU A 1 163 ? 7.115 4.106 -5.471 1.00 95.69 163 LEU A N 1
ATOM 1319 C CA . LEU A 1 163 ? 6.448 3.973 -6.780 1.00 95.69 163 LEU A CA 1
ATOM 1320 C C . LEU A 1 163 ? 6.520 5.248 -7.636 1.00 95.69 163 LEU A C 1
ATOM 1322 O O . LEU A 1 163 ? 6.531 5.199 -8.870 1.00 95.69 163 LEU A O 1
ATOM 1326 N N . SER A 1 164 ? 6.532 6.424 -7.002 1.00 95.56 164 SER A N 1
ATOM 1327 C CA . SER A 1 164 ? 6.735 7.688 -7.718 1.00 95.56 164 SER A CA 1
ATOM 1328 C C . SER A 1 164 ? 8.158 7.799 -8.259 1.00 95.56 164 SER A C 1
ATOM 1330 O O . SER A 1 164 ? 8.329 8.165 -9.419 1.00 95.56 164 SER A O 1
ATOM 1332 N N . THR A 1 165 ? 9.147 7.404 -7.463 1.00 95.69 165 THR A N 1
ATOM 1333 C CA . THR A 1 165 ? 10.553 7.335 -7.873 1.00 95.69 165 THR A CA 1
ATOM 1334 C C . THR A 1 165 ? 10.770 6.282 -8.964 1.00 95.69 165 THR A C 1
ATOM 1336 O O . THR A 1 165 ? 11.439 6.564 -9.960 1.00 95.69 165 THR A O 1
ATOM 1339 N N . SER A 1 166 ? 10.144 5.107 -8.864 1.00 94.88 166 SER A N 1
ATOM 1340 C CA . SER A 1 166 ? 10.253 4.042 -9.869 1.00 94.88 166 SER A CA 1
ATOM 1341 C C . SER A 1 166 ? 9.693 4.480 -11.230 1.00 94.88 166 SER A C 1
ATOM 1343 O O . SER A 1 166 ? 10.245 4.126 -12.272 1.00 94.88 166 SER A O 1
ATOM 1345 N N . MET A 1 167 ? 8.647 5.318 -11.251 1.00 94.75 167 MET A N 1
ATOM 1346 C CA . MET A 1 167 ? 8.114 5.911 -12.488 1.00 94.75 167 MET A CA 1
ATOM 1347 C C . MET A 1 167 ? 9.141 6.811 -13.185 1.00 94.75 167 MET A C 1
ATOM 1349 O O . MET A 1 167 ? 9.313 6.737 -14.405 1.00 94.75 167 MET A O 1
ATOM 1353 N N . ASP A 1 168 ? 9.866 7.624 -12.418 1.00 93.69 168 ASP A N 1
ATOM 1354 C CA . ASP A 1 168 ? 10.926 8.480 -12.954 1.00 93.69 168 ASP A CA 1
ATOM 1355 C C . ASP A 1 168 ? 12.105 7.642 -13.473 1.00 93.69 168 ASP A C 1
ATOM 1357 O O . ASP A 1 168 ? 12.642 7.902 -14.559 1.00 93.69 168 ASP A O 1
ATOM 1361 N N . VAL A 1 169 ? 12.464 6.572 -12.754 1.00 93.06 169 VAL A N 1
ATOM 1362 C CA . VAL A 1 169 ? 13.479 5.596 -13.184 1.00 93.06 169 VAL A CA 1
ATOM 1363 C C . VAL A 1 169 ? 13.064 4.897 -14.482 1.00 93.06 169 VAL A C 1
ATOM 1365 O O . VAL A 1 169 ? 13.888 4.763 -15.395 1.00 93.06 169 VAL A O 1
ATOM 1368 N N . TYR A 1 170 ? 11.797 4.503 -14.620 1.00 93.31 170 TYR A N 1
ATOM 1369 C CA . TYR A 1 170 ? 11.264 3.916 -15.849 1.00 93.31 170 TYR A CA 1
ATOM 1370 C C . TYR A 1 170 ? 11.430 4.869 -17.039 1.00 93.31 170 TYR A C 1
ATOM 1372 O O . TYR A 1 170 ? 12.021 4.493 -18.059 1.00 93.31 170 TYR A O 1
ATOM 1380 N N . LEU A 1 171 ? 10.990 6.126 -16.904 1.00 92.38 171 LEU A N 1
ATOM 1381 C CA . LEU A 1 171 ? 11.104 7.134 -17.964 1.00 92.38 171 LEU A CA 1
ATOM 1382 C C . LEU A 1 171 ? 12.565 7.391 -18.356 1.00 92.38 171 LEU A C 1
ATOM 1384 O O . LEU A 1 171 ? 12.892 7.448 -19.548 1.00 92.38 171 LEU A O 1
ATOM 1388 N N . SER A 1 172 ? 13.455 7.485 -17.366 1.00 92.38 172 SER A N 1
ATOM 1389 C CA . SER A 1 172 ? 14.898 7.633 -17.579 1.00 92.38 172 SER A CA 1
ATOM 1390 C C . SER A 1 172 ? 15.482 6.443 -18.350 1.00 92.38 172 SER A C 1
ATOM 1392 O O . SER A 1 172 ? 16.204 6.617 -19.337 1.00 92.38 172 SER A O 1
ATOM 1394 N N . THR A 1 173 ? 15.102 5.219 -17.977 1.00 90.88 173 THR A N 1
ATOM 1395 C CA . THR A 1 173 ? 15.591 3.989 -18.612 1.00 90.88 173 THR A CA 1
ATOM 1396 C C . THR A 1 173 ? 15.113 3.871 -20.061 1.00 90.88 173 THR A C 1
ATOM 1398 O O . THR A 1 173 ? 15.903 3.533 -20.953 1.00 90.88 173 THR A O 1
ATOM 1401 N N . VAL A 1 174 ? 13.844 4.194 -20.334 1.00 90.94 174 VAL A N 1
ATOM 1402 C CA . VAL A 1 174 ? 13.286 4.221 -21.696 1.00 90.94 174 VAL A CA 1
ATOM 1403 C C . VAL A 1 174 ? 13.999 5.267 -22.556 1.00 90.94 174 VAL A C 1
ATOM 1405 O O . VAL A 1 174 ? 14.433 4.952 -23.669 1.00 90.94 174 VAL A O 1
ATOM 1408 N N . SER A 1 175 ? 14.191 6.480 -22.030 1.00 90.06 175 SER A N 1
ATOM 1409 C CA . SER A 1 175 ? 14.902 7.564 -22.719 1.00 90.06 175 SER A CA 1
ATOM 1410 C C . SER A 1 175 ? 16.351 7.183 -23.044 1.00 90.06 175 SER A C 1
ATOM 1412 O O . SER A 1 175 ? 16.799 7.318 -24.185 1.00 90.06 175 SER A O 1
ATOM 1414 N N . ASN A 1 176 ? 17.073 6.594 -22.085 1.00 90.12 176 ASN A N 1
ATOM 1415 C CA . ASN A 1 176 ? 18.441 6.128 -22.294 1.00 90.12 176 ASN A CA 1
ATOM 1416 C C . ASN A 1 176 ? 18.522 5.058 -23.398 1.00 90.12 176 ASN A C 1
ATOM 1418 O O . ASN A 1 176 ? 19.368 5.130 -24.292 1.00 90.12 176 ASN A O 1
ATOM 1422 N N . ARG A 1 177 ? 17.600 4.085 -23.406 1.00 87.12 177 ARG A N 1
ATOM 1423 C CA . ARG A 1 177 ? 17.541 3.061 -24.464 1.00 87.12 177 ARG A CA 1
ATOM 1424 C C . ARG A 1 177 ? 17.251 3.666 -25.837 1.00 87.12 177 ARG A C 1
ATOM 1426 O O . ARG A 1 177 ? 17.859 3.236 -26.821 1.00 87.12 177 ARG A O 1
ATOM 1433 N N . LEU A 1 178 ? 16.358 4.651 -25.916 1.00 88.56 178 LEU A N 1
ATOM 1434 C CA . LEU A 1 178 ? 16.080 5.388 -27.149 1.00 88.56 178 LEU A CA 1
ATOM 1435 C C . LEU A 1 178 ? 17.336 6.122 -27.643 1.00 88.56 178 LEU A C 1
ATOM 1437 O O . LEU A 1 178 ? 17.721 5.953 -28.801 1.00 88.56 178 LEU A O 1
ATOM 1441 N N . ASN A 1 179 ? 18.042 6.827 -26.757 1.00 91.56 179 ASN A N 1
ATOM 1442 C CA . ASN A 1 179 ? 19.283 7.535 -27.084 1.00 91.56 179 ASN A CA 1
ATOM 1443 C C . ASN A 1 179 ? 20.394 6.591 -27.568 1.00 91.56 179 ASN A C 1
ATOM 1445 O O . ASN A 1 179 ? 21.093 6.896 -28.539 1.00 91.56 179 ASN A O 1
ATOM 1449 N N . LEU A 1 180 ? 20.531 5.412 -26.954 1.00 91.44 180 LEU A N 1
ATOM 1450 C CA . LEU A 1 180 ? 21.486 4.393 -27.396 1.00 91.44 180 LEU A CA 1
ATOM 1451 C C . LEU A 1 180 ? 21.132 3.830 -28.780 1.00 91.44 180 LEU A C 1
ATOM 1453 O O . LEU A 1 180 ? 22.028 3.606 -29.597 1.00 91.44 180 LEU A O 1
ATOM 1457 N N . ARG A 1 181 ? 19.842 3.613 -29.075 1.00 90.81 181 ARG A N 1
ATOM 1458 C CA . ARG A 1 181 ? 19.389 3.153 -30.401 1.00 90.81 181 ARG A CA 1
ATOM 1459 C C . ARG A 1 181 ? 19.640 4.205 -31.480 1.00 90.81 181 ARG A C 1
ATOM 1461 O O . ARG A 1 181 ? 20.168 3.855 -32.534 1.00 90.81 181 ARG A O 1
ATOM 1468 N N . ILE A 1 182 ? 19.331 5.473 -31.201 1.00 91.50 182 ILE A N 1
ATOM 1469 C CA . ILE A 1 182 ? 19.598 6.589 -32.120 1.00 91.50 182 ILE A CA 1
ATOM 1470 C C . ILE A 1 182 ? 21.100 6.712 -32.374 1.00 91.50 182 ILE A C 1
ATOM 1472 O O . ILE A 1 182 ? 21.516 6.700 -33.526 1.00 91.50 182 ILE A O 1
ATOM 1476 N N . THR A 1 183 ? 21.925 6.738 -31.323 1.00 93.81 183 THR A N 1
ATOM 1477 C CA . THR A 1 183 ? 23.388 6.838 -31.458 1.00 93.81 183 THR A CA 1
ATOM 1478 C C . THR A 1 183 ? 23.955 5.725 -32.342 1.00 93.81 183 THR A C 1
ATOM 1480 O O . THR A 1 183 ? 24.760 6.002 -33.228 1.00 93.81 183 THR A O 1
ATOM 1483 N N . ARG A 1 184 ? 23.506 4.473 -32.171 1.00 93.19 184 ARG A N 1
ATOM 1484 C CA . ARG A 1 184 ? 23.946 3.347 -33.017 1.00 93.19 184 ARG A CA 1
ATOM 1485 C C . ARG A 1 184 ? 23.584 3.557 -34.488 1.00 93.19 184 ARG A C 1
ATOM 1487 O O . ARG A 1 184 ? 24.452 3.399 -35.343 1.00 93.19 184 ARG A O 1
ATOM 1494 N N . LEU A 1 185 ? 22.340 3.943 -34.785 1.00 92.50 185 LEU A N 1
ATOM 1495 C CA . LEU A 1 185 ? 21.907 4.232 -36.157 1.00 92.50 185 LEU A CA 1
ATOM 1496 C C . LEU A 1 185 ? 22.707 5.397 -36.765 1.00 92.50 185 LEU A C 1
ATOM 1498 O O . LEU A 1 185 ? 23.137 5.318 -37.917 1.00 92.50 185 LEU A O 1
ATOM 1502 N N . THR A 1 186 ? 22.959 6.450 -35.985 1.00 94.81 186 THR A N 1
ATOM 1503 C CA . THR A 1 186 ? 23.730 7.626 -36.406 1.00 94.81 186 THR A CA 1
ATOM 1504 C C . THR A 1 186 ? 25.184 7.281 -36.707 1.00 94.81 186 THR A C 1
ATOM 1506 O O . THR A 1 186 ? 25.708 7.742 -37.718 1.00 94.81 186 THR A O 1
ATOM 1509 N N . VAL A 1 187 ? 25.837 6.443 -35.894 1.00 95.50 187 VAL A N 1
ATOM 1510 C CA . VAL A 1 187 ? 27.210 5.972 -36.155 1.00 95.50 187 VAL A CA 1
ATOM 1511 C C . VAL A 1 187 ? 27.284 5.221 -37.484 1.00 95.50 187 VAL A C 1
ATOM 1513 O O . VAL A 1 187 ? 28.120 5.560 -38.320 1.00 95.50 187 VAL A O 1
ATOM 1516 N N . PHE A 1 188 ? 26.379 4.267 -37.730 1.00 95.56 188 PHE A N 1
ATOM 1517 C CA . PHE A 1 188 ? 26.321 3.578 -39.024 1.00 95.56 188 PHE A CA 1
ATOM 1518 C C . PHE A 1 188 ? 26.079 4.558 -40.176 1.00 95.56 188 PHE A C 1
ATOM 1520 O O . PHE A 1 188 ? 26.802 4.536 -41.168 1.00 95.56 188 PHE A O 1
ATOM 1527 N N . SER A 1 189 ? 25.116 5.465 -40.026 1.00 94.81 189 SER A N 1
ATOM 1528 C CA . SER A 1 189 ? 24.776 6.447 -41.062 1.00 94.81 189 SER A CA 1
ATOM 1529 C C . SER A 1 189 ? 25.954 7.369 -41.378 1.00 94.81 189 SER A C 1
ATOM 1531 O O . SER A 1 189 ? 26.248 7.612 -42.541 1.00 94.81 189 SER A O 1
ATOM 1533 N N . THR A 1 190 ? 26.682 7.827 -40.359 1.00 96.31 190 THR A N 1
ATOM 1534 C CA . THR A 1 190 ? 27.843 8.717 -40.512 1.00 96.31 190 THR A CA 1
ATOM 1535 C C . THR A 1 190 ? 28.993 8.027 -41.248 1.00 96.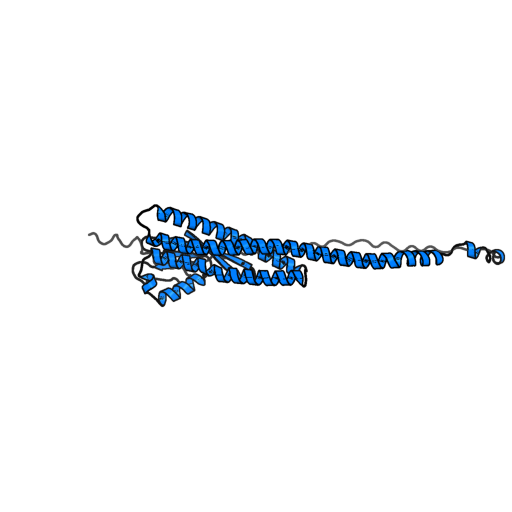31 190 THR A C 1
ATOM 1537 O O . THR A 1 190 ? 29.705 8.680 -42.005 1.00 96.31 190 THR A O 1
ATOM 1540 N N . LEU A 1 191 ? 29.156 6.710 -41.078 1.00 95.69 191 LEU A N 1
ATOM 1541 C CA . LEU A 1 191 ? 30.125 5.917 -41.836 1.00 95.69 191 LEU A CA 1
ATOM 1542 C C . LEU A 1 191 ? 29.670 5.698 -43.286 1.00 95.69 191 LEU A C 1
ATOM 1544 O O . LEU A 1 191 ? 30.445 5.907 -44.212 1.00 95.69 191 LEU A O 1
ATOM 1548 N N . PHE A 1 192 ? 28.416 5.300 -43.508 1.00 96.62 192 PHE A N 1
ATOM 1549 C CA . PHE A 1 192 ? 27.948 4.908 -44.841 1.00 96.62 192 PHE A CA 1
ATOM 1550 C C . PHE A 1 192 ? 27.578 6.079 -45.750 1.00 96.62 192 PHE A C 1
ATOM 1552 O O . PHE A 1 192 ? 27.760 5.965 -46.958 1.00 96.62 192 PHE A O 1
ATOM 1559 N N . LEU A 1 193 ? 27.074 7.194 -45.221 1.00 96.69 193 LEU A N 1
ATOM 1560 C CA . LEU A 1 193 ? 26.630 8.340 -46.020 1.00 96.69 193 LEU A CA 1
A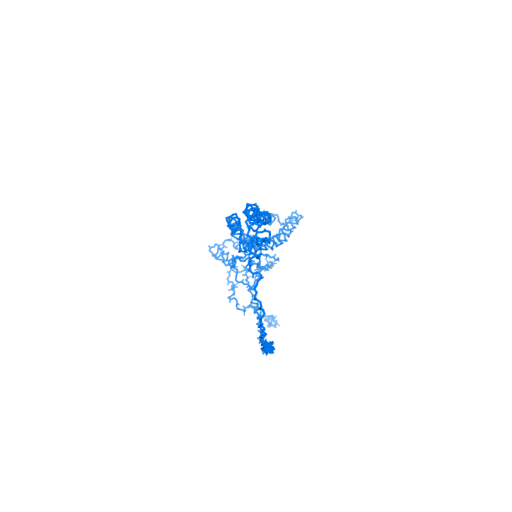TOM 1561 C C . LEU A 1 193 ? 27.753 8.925 -46.901 1.00 96.69 193 LEU A C 1
ATOM 1563 O O . LEU A 1 193 ? 27.532 9.020 -48.108 1.00 96.69 193 LEU A O 1
ATOM 1567 N N . PRO A 1 194 ? 28.966 9.243 -46.399 1.00 96.31 194 PRO A N 1
ATOM 1568 C CA . PRO A 1 194 ? 30.046 9.737 -47.256 1.00 96.31 194 PRO A CA 1
ATOM 1569 C C . PRO A 1 194 ? 30.530 8.683 -48.260 1.00 96.31 194 PRO A C 1
ATOM 1571 O O . PRO A 1 194 ? 30.779 9.015 -49.416 1.00 96.31 194 PRO A O 1
ATOM 1574 N N . LEU A 1 195 ? 30.613 7.406 -47.869 1.00 95.88 195 LEU A N 1
ATOM 1575 C CA . LEU A 1 195 ? 30.999 6.323 -48.783 1.00 95.88 195 LEU A CA 1
ATOM 1576 C C . LEU A 1 195 ? 29.972 6.143 -49.911 1.00 95.88 195 LEU A C 1
ATOM 1578 O O . LEU A 1 195 ? 30.342 6.006 -51.076 1.00 95.88 195 LEU A O 1
ATOM 1582 N N . THR A 1 196 ? 28.685 6.193 -49.568 1.00 93.81 196 THR A N 1
ATOM 1583 C CA . THR A 1 196 ? 27.571 6.113 -50.520 1.00 93.81 196 THR A CA 1
ATOM 1584 C C . THR A 1 196 ? 27.553 7.336 -51.425 1.00 93.81 196 THR A C 1
ATOM 1586 O O . THR A 1 196 ? 27.325 7.196 -52.620 1.00 93.81 196 THR A O 1
ATOM 1589 N N . PHE A 1 197 ? 27.850 8.523 -50.893 1.00 95.62 197 PHE A N 1
ATOM 1590 C CA . PHE A 1 197 ? 27.989 9.736 -51.692 1.00 95.62 197 PHE A CA 1
ATOM 1591 C C . PHE A 1 197 ? 29.123 9.609 -52.714 1.00 95.62 197 PHE A C 1
ATOM 1593 O O . PHE A 1 197 ? 28.906 9.899 -53.884 1.00 95.62 197 PHE A O 1
ATOM 1600 N N . ILE A 1 198 ? 30.301 9.121 -52.308 1.00 94.44 198 ILE A N 1
ATOM 1601 C CA . ILE A 1 198 ? 31.438 8.905 -53.217 1.00 94.44 198 ILE A CA 1
ATOM 1602 C C . ILE A 1 198 ? 31.082 7.860 -54.282 1.00 94.44 198 ILE A C 1
ATOM 1604 O O . ILE A 1 198 ? 31.260 8.106 -55.473 1.00 94.44 198 ILE A O 1
ATOM 1608 N N . SER A 1 199 ? 30.548 6.704 -53.876 1.00 92.69 199 SER A N 1
ATOM 1609 C CA . SER A 1 199 ? 30.157 5.642 -54.809 1.00 92.69 199 SER A CA 1
ATOM 1610 C C . SER A 1 199 ? 29.056 6.097 -55.768 1.00 92.69 199 SER A C 1
ATOM 1612 O O . SER A 1 199 ? 29.142 5.826 -56.963 1.00 92.69 199 SER A O 1
ATOM 1614 N N . GLY A 1 200 ? 28.058 6.820 -55.262 1.00 93.00 200 GLY A N 1
ATOM 1615 C CA . GLY A 1 200 ? 26.991 7.415 -56.054 1.00 93.00 200 GLY A CA 1
ATOM 1616 C C . GLY A 1 200 ? 27.536 8.439 -57.039 1.00 93.00 200 GLY A C 1
ATOM 1617 O O . GLY A 1 200 ? 27.229 8.341 -58.220 1.00 93.00 200 GLY A O 1
ATOM 1618 N N . PHE A 1 201 ? 28.407 9.347 -56.586 1.00 90.44 201 PHE A N 1
ATOM 1619 C CA . PHE A 1 201 ? 29.073 10.332 -57.436 1.00 90.44 201 PHE A CA 1
ATOM 1620 C C . PHE A 1 201 ? 29.778 9.649 -58.610 1.00 90.44 201 PHE A C 1
ATOM 1622 O O . PHE A 1 201 ? 29.468 9.958 -59.752 1.00 90.44 201 PHE A O 1
ATOM 1629 N N . PHE A 1 202 ? 30.649 8.665 -58.367 1.00 86.06 202 PHE A N 1
ATOM 1630 C CA . PHE A 1 202 ? 31.361 7.967 -59.448 1.00 86.06 202 PHE A CA 1
ATOM 1631 C C . PHE A 1 202 ? 30.486 7.011 -60.279 1.00 86.06 202 PHE A C 1
ATOM 1633 O O . PHE A 1 202 ? 30.852 6.693 -61.408 1.00 86.06 202 PHE A O 1
ATOM 1640 N N . GLY A 1 203 ? 29.342 6.562 -59.758 1.00 83.44 203 GLY A N 1
ATOM 1641 C CA . GLY A 1 203 ? 28.369 5.739 -60.483 1.00 83.44 203 GLY A CA 1
ATOM 1642 C C . GLY A 1 203 ? 27.441 6.530 -61.413 1.00 83.44 203 GLY A C 1
ATOM 1643 O O . GLY A 1 203 ? 26.732 5.933 -62.225 1.00 83.44 203 GLY A O 1
ATOM 1644 N N . MET A 1 204 ? 27.426 7.864 -61.325 1.00 85.62 204 MET A N 1
ATOM 1645 C CA . MET A 1 204 ? 26.664 8.703 -62.248 1.00 85.62 204 MET A CA 1
ATOM 1646 C C . MET A 1 204 ? 27.291 8.655 -63.648 1.00 85.62 204 MET A C 1
ATOM 1648 O O . MET A 1 204 ? 28.492 8.855 -63.823 1.00 85.62 204 MET A O 1
ATOM 1652 N N . ASN A 1 205 ? 26.461 8.428 -64.673 1.00 74.56 205 ASN A N 1
ATOM 1653 C CA . ASN A 1 205 ? 26.866 8.506 -66.079 1.00 74.56 205 ASN A CA 1
ATOM 1654 C C . ASN A 1 205 ? 27.189 9.962 -66.449 1.00 74.56 205 ASN A C 1
ATOM 1656 O O . ASN A 1 205 ? 26.359 10.658 -67.037 1.00 74.56 205 ASN A O 1
ATOM 1660 N N . PHE A 1 206 ? 28.371 10.460 -66.095 1.00 72.75 206 PHE A N 1
ATOM 1661 C CA . PHE A 1 206 ? 28.758 11.792 -66.529 1.00 72.75 206 PHE A CA 1
ATOM 1662 C C . PHE A 1 206 ? 29.060 11.784 -68.036 1.00 72.75 206 PHE A C 1
ATOM 1664 O O . PHE A 1 206 ? 29.874 11.004 -68.525 1.00 72.75 206 PHE A O 1
ATOM 1671 N N . GLY A 1 207 ? 28.413 12.673 -68.793 1.00 64.69 207 GLY A N 1
ATOM 1672 C CA . GLY A 1 207 ? 28.544 12.735 -70.255 1.00 64.69 207 GLY A CA 1
ATOM 1673 C C . GLY A 1 207 ? 29.967 13.001 -70.766 1.00 64.69 207 GLY A C 1
ATOM 1674 O O . GLY A 1 207 ? 30.248 12.700 -71.920 1.00 64.69 207 GLY A O 1
ATOM 1675 N N . TRP A 1 208 ? 30.885 13.486 -69.920 1.00 62.47 208 TRP A N 1
ATOM 1676 C CA . TRP A 1 208 ? 32.262 13.799 -70.316 1.00 62.47 208 TRP A CA 1
ATOM 1677 C C . TRP A 1 208 ? 33.102 12.573 -70.702 1.00 62.47 208 TRP A C 1
ATOM 1679 O O . TRP A 1 208 ? 34.071 12.732 -71.440 1.00 62.47 208 TRP A O 1
ATOM 1689 N N . TYR A 1 209 ? 32.714 11.357 -70.291 1.00 61.53 209 TYR A N 1
ATOM 1690 C CA . TYR A 1 209 ? 33.348 10.123 -70.780 1.00 61.53 209 TYR A CA 1
ATOM 1691 C C . TYR A 1 209 ? 32.768 9.635 -72.123 1.00 61.53 209 TYR A C 1
ATOM 1693 O O . TYR A 1 209 ? 33.434 8.884 -72.832 1.00 61.53 209 TYR A O 1
ATOM 1701 N N . ARG A 1 210 ? 31.534 10.031 -72.491 1.00 55.47 210 ARG A N 1
ATOM 1702 C CA . ARG A 1 210 ? 30.866 9.594 -73.741 1.00 55.47 210 ARG A CA 1
ATOM 1703 C C . ARG A 1 210 ? 31.254 10.418 -74.968 1.00 55.47 210 ARG A C 1
ATOM 1705 O O . ARG A 1 210 ? 31.136 9.925 -76.087 1.00 55.47 210 ARG A O 1
ATOM 1712 N N . THR A 1 211 ? 31.789 11.624 -74.787 1.00 56.09 211 THR A N 1
ATOM 1713 C CA . THR A 1 211 ? 32.108 12.543 -75.895 1.00 56.09 211 THR A CA 1
ATOM 1714 C C . THR A 1 211 ? 33.225 12.042 -76.830 1.00 56.09 211 THR A C 1
ATOM 1716 O O . THR A 1 211 ? 33.450 12.633 -77.880 1.00 56.09 211 THR A O 1
ATOM 1719 N N . GLY A 1 212 ? 33.915 10.944 -76.493 1.00 56.91 212 GLY A N 1
ATOM 1720 C CA . GLY A 1 212 ? 34.942 10.333 -77.345 1.00 56.91 212 GLY A CA 1
ATOM 1721 C C . GLY A 1 212 ? 34.452 9.257 -78.325 1.00 56.91 212 GLY A C 1
ATOM 1722 O O . GLY A 1 212 ? 35.184 8.947 -79.261 1.00 56.91 212 GLY A O 1
ATOM 1723 N N . LEU A 1 213 ? 33.251 8.685 -78.145 1.00 55.91 213 LEU A N 1
ATOM 1724 C CA . LEU A 1 213 ? 32.787 7.542 -78.957 1.00 55.91 213 LEU A CA 1
ATOM 1725 C C . LEU A 1 213 ? 31.573 7.846 -79.853 1.00 55.91 213 LEU A C 1
ATOM 1727 O O . LEU A 1 213 ? 31.381 7.164 -80.856 1.00 55.91 213 LEU A O 1
ATOM 1731 N N . ASP A 1 214 ? 30.806 8.903 -79.568 1.00 53.84 214 ASP A N 1
ATOM 1732 C CA . ASP A 1 214 ? 29.653 9.290 -80.402 1.00 53.84 214 ASP A CA 1
ATOM 1733 C C . ASP A 1 214 ? 30.052 10.045 -81.688 1.00 53.84 214 ASP A C 1
ATOM 1735 O O . ASP A 1 214 ? 29.272 10.114 -82.639 1.00 53.84 214 ASP A O 1
ATOM 1739 N N . LEU A 1 215 ? 31.301 10.521 -81.789 1.00 55.81 215 LEU A N 1
ATOM 1740 C CA . LEU A 1 215 ? 31.857 11.121 -83.016 1.00 55.81 215 LEU A CA 1
ATOM 1741 C C . LEU A 1 215 ? 32.123 10.100 -84.142 1.00 55.81 215 LEU A C 1
ATOM 1743 O O . LEU A 1 215 ? 32.408 10.505 -85.266 1.00 55.81 215 LEU A O 1
ATOM 1747 N N . LEU A 1 216 ? 31.988 8.796 -83.868 1.00 55.12 216 LEU A N 1
ATOM 1748 C CA . LEU A 1 216 ? 32.062 7.724 -84.872 1.00 55.12 216 LEU A CA 1
ATOM 1749 C C . LEU A 1 216 ? 30.714 7.028 -85.133 1.00 55.12 216 LEU A C 1
ATOM 1751 O O . LEU A 1 216 ? 30.611 6.271 -86.094 1.00 55.12 216 LEU A O 1
ATOM 1755 N N . ALA A 1 217 ? 29.680 7.291 -84.324 1.00 55.25 217 ALA A N 1
ATOM 1756 C CA . ALA A 1 217 ? 28.374 6.628 -84.430 1.00 55.25 217 ALA A CA 1
ATOM 1757 C C . ALA A 1 217 ? 27.249 7.531 -84.980 1.00 55.25 217 ALA A C 1
ATOM 1759 O O . ALA A 1 217 ? 26.159 7.043 -85.282 1.00 55.25 217 ALA A O 1
ATOM 1760 N N . ALA A 1 218 ? 27.496 8.832 -85.170 1.00 49.03 218 ALA A N 1
ATOM 1761 C CA . ALA A 1 218 ? 26.541 9.762 -85.774 1.00 49.03 218 ALA A CA 1
ATOM 1762 C C . ALA A 1 218 ? 26.470 9.601 -87.306 1.00 49.03 218 ALA A C 1
ATOM 1764 O O . ALA A 1 218 ? 26.904 10.454 -88.078 1.00 49.03 218 ALA A O 1
ATOM 1765 N N . GLY A 1 219 ? 25.901 8.483 -87.748 1.00 47.00 219 GLY A N 1
ATOM 1766 C CA . GLY A 1 219 ? 25.630 8.205 -89.150 1.00 47.00 219 GLY A CA 1
ATOM 1767 C C . GLY A 1 219 ? 24.548 7.147 -89.310 1.00 47.00 219 GLY A C 1
ATOM 1768 O O . GLY A 1 219 ? 24.867 6.001 -89.599 1.00 47.00 219 GLY A O 1
ATOM 1769 N N . GLY A 1 220 ? 23.271 7.518 -89.167 1.00 42.09 220 GLY A N 1
ATOM 1770 C CA . GLY A 1 220 ? 22.186 6.640 -89.624 1.00 42.09 220 GLY A CA 1
ATOM 1771 C C . GLY A 1 220 ? 20.829 6.791 -88.941 1.00 42.09 220 GLY A C 1
ATOM 1772 O O . GLY A 1 220 ? 20.519 6.039 -88.033 1.00 42.09 220 GLY A O 1
ATOM 1773 N N . ARG A 1 221 ? 20.035 7.743 -89.448 1.00 44.34 221 ARG A N 1
ATOM 1774 C CA . ARG A 1 221 ? 18.580 7.697 -89.738 1.00 44.34 221 ARG A CA 1
ATOM 1775 C C . ARG A 1 221 ? 17.624 6.896 -88.823 1.00 44.34 221 ARG A C 1
ATOM 1777 O O . ARG A 1 221 ? 17.596 5.675 -88.849 1.00 44.34 221 ARG A O 1
ATOM 1784 N N . ASP A 1 222 ? 16.767 7.653 -88.135 1.00 43.53 222 ASP A N 1
ATOM 1785 C CA . ASP A 1 222 ? 15.301 7.777 -88.316 1.00 43.53 222 ASP A CA 1
ATOM 1786 C C . ASP A 1 222 ? 14.451 6.538 -88.701 1.00 43.53 222 ASP A C 1
ATOM 1788 O O . ASP A 1 222 ? 14.614 6.001 -89.795 1.00 43.53 222 ASP A O 1
ATOM 1792 N N . HIS A 1 223 ? 13.472 6.181 -87.846 1.00 38.75 223 HIS A N 1
ATOM 1793 C CA . HIS A 1 223 ? 12.053 6.004 -88.220 1.00 38.75 223 HIS A CA 1
ATOM 1794 C C . HIS A 1 223 ? 11.135 5.592 -87.045 1.00 38.75 223 HIS A C 1
ATOM 1796 O O . HIS A 1 223 ? 11.380 4.587 -86.386 1.00 38.75 223 HIS A O 1
ATOM 1802 N N . GLY A 1 224 ? 9.996 6.292 -86.922 1.00 36.00 224 GLY A N 1
ATOM 1803 C CA . GLY A 1 224 ? 8.668 5.655 -86.823 1.00 36.00 224 GLY A CA 1
ATOM 1804 C C . GLY A 1 224 ? 8.052 5.431 -85.427 1.00 36.00 224 GLY A C 1
ATOM 1805 O O . GLY A 1 224 ? 8.611 4.670 -84.644 1.00 36.00 224 GLY A O 1
ATOM 1806 N N . PRO A 1 225 ? 6.878 6.026 -85.121 1.00 59.62 225 PRO A N 1
ATOM 1807 C CA . PRO A 1 225 ? 6.170 5.867 -83.849 1.00 59.62 225 PRO A CA 1
ATOM 1808 C C . PRO A 1 225 ? 5.142 4.728 -83.915 1.00 59.62 225 PRO A C 1
ATOM 1810 O O . PRO A 1 225 ? 4.632 4.459 -84.994 1.00 59.62 225 PRO A O 1
ATOM 1813 N N . ASP A 1 226 ? 4.772 4.128 -82.776 1.00 36.28 226 ASP A N 1
ATOM 1814 C CA . ASP A 1 226 ? 3.414 3.597 -82.624 1.00 36.28 226 ASP A CA 1
ATOM 1815 C C . ASP A 1 226 ? 3.003 3.249 -81.182 1.00 36.28 226 ASP A C 1
ATOM 1817 O O . ASP A 1 226 ? 3.665 2.517 -80.449 1.00 36.28 226 ASP A O 1
ATOM 1821 N N . ASN A 1 227 ? 1.792 3.723 -80.899 1.00 40.38 227 ASN A N 1
ATOM 1822 C CA . ASN A 1 227 ? 0.698 3.075 -80.188 1.00 40.38 227 ASN A CA 1
ATOM 1823 C C . ASN A 1 227 ? 0.369 3.451 -78.734 1.00 40.38 227 ASN A C 1
ATOM 1825 O O . ASN A 1 227 ? 1.126 3.279 -77.781 1.00 40.38 227 ASN A O 1
ATOM 1829 N N . ALA A 1 228 ? -0.873 3.921 -78.619 1.00 36.97 228 ALA A N 1
ATOM 1830 C CA . ALA A 1 228 ? -1.615 4.238 -77.420 1.00 36.97 228 ALA A CA 1
ATOM 1831 C C . ALA A 1 228 ? -2.471 3.037 -76.992 1.00 36.97 228 ALA A C 1
ATOM 1833 O O . ALA A 1 228 ? -2.990 2.292 -77.820 1.00 36.97 228 ALA A O 1
ATOM 1834 N N . GLY A 1 229 ? -2.704 2.912 -75.689 1.00 37.03 229 GLY A N 1
ATOM 1835 C CA . GLY A 1 229 ? -3.727 2.039 -75.122 1.00 37.03 229 GLY A CA 1
ATOM 1836 C C . GLY A 1 229 ? -4.031 2.459 -73.681 1.00 37.03 229 GLY A C 1
ATOM 1837 O O . GLY A 1 229 ? -3.122 2.405 -72.853 1.00 37.03 229 GLY A O 1
ATOM 1838 N N . PRO A 1 230 ? -5.258 2.911 -73.356 1.00 46.53 230 PRO A N 1
ATOM 1839 C CA . PRO A 1 230 ? -5.630 3.314 -72.004 1.00 46.53 230 PRO A CA 1
ATOM 1840 C C . PRO A 1 230 ? -6.331 2.165 -71.262 1.00 46.53 230 PRO A C 1
ATOM 1842 O O . PRO A 1 230 ? -7.170 1.470 -71.833 1.00 46.53 230 PRO A O 1
ATOM 1845 N N . ALA A 1 231 ? -6.040 1.992 -69.970 1.00 35.38 231 ALA A N 1
ATOM 1846 C CA . ALA A 1 231 ? -6.725 1.028 -69.109 1.00 35.38 231 ALA A CA 1
ATOM 1847 C C . ALA A 1 231 ? -7.429 1.732 -67.936 1.00 35.38 231 ALA A C 1
ATOM 1849 O O . ALA A 1 231 ? -6.806 2.210 -66.994 1.00 35.38 231 ALA A O 1
ATOM 1850 N N . LEU A 1 232 ? -8.749 1.814 -68.108 1.00 37.97 232 LEU A N 1
ATOM 1851 C CA . LEU A 1 232 ? -9.871 1.790 -67.168 1.00 37.97 232 LEU A CA 1
ATOM 1852 C C . LEU A 1 232 ? -9.702 2.075 -65.657 1.00 37.97 232 LEU A C 1
ATOM 1854 O O . LEU A 1 232 ? -8.975 1.421 -64.916 1.00 37.97 232 LEU A O 1
ATOM 1858 N N . LEU A 1 233 ? -10.613 2.959 -65.238 1.00 34.72 233 LEU A N 1
ATOM 1859 C CA . LEU A 1 233 ? -11.199 3.206 -63.919 1.00 34.72 233 LEU A CA 1
ATOM 1860 C C . LEU A 1 233 ? -11.735 1.950 -63.200 1.00 34.72 233 LEU A C 1
ATOM 1862 O O . LEU A 1 233 ? -12.406 1.118 -63.809 1.00 34.72 233 LEU A O 1
ATOM 1866 N N . LEU A 1 234 ? -11.586 1.926 -61.870 1.00 44.81 234 LEU A N 1
ATOM 1867 C CA . LEU A 1 234 ? -12.396 1.139 -60.927 1.00 44.81 234 LEU A CA 1
ATOM 1868 C C . LEU A 1 234 ? -13.084 2.083 -59.908 1.00 44.81 234 LEU A C 1
ATOM 1870 O O . LEU A 1 234 ? -12.462 3.066 -59.498 1.00 44.81 234 LEU A O 1
ATOM 1874 N N . PRO A 1 235 ? -14.344 1.821 -59.494 1.00 44.03 235 PRO A N 1
ATOM 1875 C CA . PRO A 1 235 ? -15.100 2.631 -58.526 1.00 44.03 235 PRO A CA 1
ATOM 1876 C C . PRO A 1 235 ? -14.943 2.147 -57.060 1.00 44.03 235 PRO A C 1
ATOM 1878 O O . PRO A 1 235 ? -14.471 1.032 -56.835 1.00 44.03 235 PRO A O 1
ATOM 1881 N N . PRO A 1 236 ? -15.371 2.939 -56.049 1.00 40.22 236 PRO A N 1
ATOM 1882 C CA . PRO A 1 236 ? -15.242 2.598 -54.627 1.00 40.22 236 PRO A CA 1
ATOM 1883 C C . PRO A 1 236 ? -16.473 1.858 -54.059 1.00 40.22 236 PRO A C 1
ATOM 1885 O O . PRO A 1 236 ? -17.606 2.115 -54.466 1.00 40.22 236 PRO A O 1
ATOM 1888 N N . GLN A 1 237 ? -16.274 1.004 -53.047 1.00 36.06 237 GLN A N 1
ATOM 1889 C CA . GLN A 1 237 ? -17.329 0.475 -52.159 1.00 36.06 237 GLN A CA 1
ATOM 1890 C C . GLN A 1 237 ? -16.842 0.614 -50.707 1.00 36.06 237 GLN A C 1
ATOM 1892 O O . GLN A 1 237 ? -15.731 0.206 -50.394 1.00 36.06 237 GLN A O 1
ATOM 1897 N N . ARG A 1 238 ? -17.442 1.505 -49.913 1.00 32.00 238 ARG A N 1
ATOM 1898 C CA . ARG A 1 238 ? -18.646 1.402 -49.058 1.00 32.00 238 ARG A CA 1
ATOM 1899 C C . ARG A 1 238 ? -18.376 0.801 -47.671 1.00 32.00 238 ARG A C 1
ATOM 1901 O O . ARG A 1 238 ? -18.036 -0.361 -47.512 1.00 32.00 238 ARG A O 1
ATOM 1908 N N . LEU A 1 239 ? -18.571 1.705 -46.713 1.00 30.64 239 LEU A N 1
ATOM 1909 C CA . LEU A 1 239 ? -18.679 1.579 -45.268 1.00 30.64 239 LEU A CA 1
ATOM 1910 C C . LEU A 1 239 ? -19.787 0.587 -44.886 1.00 30.64 239 LEU A C 1
ATOM 1912 O O . LEU A 1 239 ? -20.876 0.671 -45.456 1.00 30.64 239 LEU A O 1
ATOM 1916 N N . ASP A 1 240 ? -19.539 -0.248 -43.880 1.00 31.16 240 ASP A N 1
ATOM 1917 C CA . ASP A 1 240 ? -20.582 -1.015 -43.199 1.00 31.16 240 ASP A CA 1
ATOM 1918 C C . ASP A 1 240 ? -20.464 -0.778 -41.687 1.00 31.16 240 ASP A C 1
ATOM 1920 O O . ASP A 1 240 ? -19.407 -0.975 -41.083 1.00 31.16 240 ASP A O 1
ATOM 1924 N N . LEU A 1 241 ? -21.542 -0.270 -41.092 1.00 34.06 241 LEU A N 1
ATOM 1925 C CA . LEU A 1 241 ? -21.690 0.014 -39.667 1.00 34.06 241 LEU A CA 1
ATOM 1926 C C . LEU A 1 241 ? -22.869 -0.811 -39.165 1.00 34.06 241 LEU A C 1
ATOM 1928 O O . LEU A 1 241 ? -24.011 -0.515 -39.511 1.00 34.06 241 LEU A O 1
ATOM 1932 N N . THR A 1 242 ? -22.613 -1.776 -38.278 1.00 31.31 242 THR A N 1
ATOM 1933 C CA . THR A 1 242 ? -23.695 -2.411 -37.516 1.00 31.31 242 THR A CA 1
ATOM 1934 C C . THR A 1 242 ? -23.302 -2.723 -36.069 1.00 31.31 242 THR A C 1
ATOM 1936 O O . THR A 1 242 ? -22.449 -3.557 -35.791 1.00 31.31 242 THR A O 1
ATOM 1939 N N . ARG A 1 243 ? -23.978 -1.987 -35.177 1.00 29.75 243 ARG A N 1
ATOM 1940 C CA . ARG A 1 243 ? -24.378 -2.222 -33.773 1.00 29.75 243 ARG A CA 1
ATOM 1941 C C . ARG A 1 243 ? -24.177 -3.613 -33.130 1.00 29.75 243 ARG A C 1
ATOM 1943 O O . ARG A 1 243 ? -24.646 -4.615 -33.657 1.00 29.75 243 ARG A O 1
ATOM 1950 N N . ARG A 1 244 ? -23.766 -3.572 -31.851 1.00 28.14 244 ARG A N 1
ATOM 1951 C CA . ARG A 1 244 ? -24.248 -4.336 -30.661 1.00 28.14 244 ARG A CA 1
ATOM 1952 C C . ARG A 1 244 ? -23.761 -3.546 -29.421 1.00 28.14 244 ARG A C 1
ATOM 1954 O O . ARG A 1 244 ? -22.611 -3.132 -29.442 1.00 28.14 244 ARG A O 1
ATOM 1961 N N . GLY A 1 245 ? -24.575 -3.063 -28.469 1.00 25.38 245 GLY A N 1
ATOM 1962 C CA . GLY A 1 245 ? -25.466 -3.761 -27.514 1.00 25.38 245 GLY A CA 1
ATOM 1963 C C . GLY A 1 245 ? -24.676 -3.994 -26.209 1.00 25.38 245 GLY A C 1
ATOM 1964 O O . GLY A 1 245 ? -23.840 -4.883 -26.220 1.00 25.38 245 GLY A O 1
ATOM 1965 N N . VAL A 1 246 ? -24.541 -2.999 -25.315 1.00 26.83 246 VAL A N 1
ATOM 1966 C CA . VAL A 1 246 ? -25.240 -2.805 -24.011 1.00 26.83 246 VAL A CA 1
ATOM 1967 C C . VAL A 1 246 ? -25.585 -4.100 -23.278 1.00 26.83 246 VAL A C 1
ATOM 1969 O O . VAL A 1 246 ? -26.481 -4.802 -23.729 1.00 26.83 246 VAL A O 1
ATOM 1972 N N . ASP A 1 247 ? -24.948 -4.305 -22.122 1.00 26.39 247 ASP A N 1
ATOM 1973 C CA . ASP A 1 247 ? -25.454 -5.131 -21.025 1.00 26.39 247 ASP A CA 1
ATOM 1974 C C . ASP A 1 247 ? -25.258 -4.389 -19.690 1.00 26.39 247 ASP A C 1
ATOM 1976 O O . ASP A 1 247 ? -24.162 -3.922 -19.368 1.00 26.39 247 ASP A O 1
ATOM 1980 N N . ASP A 1 248 ? -26.373 -4.267 -18.968 1.00 28.33 248 ASP A N 1
ATOM 1981 C CA . ASP A 1 248 ? -26.521 -3.838 -17.577 1.00 28.33 248 ASP A CA 1
ATOM 1982 C C . ASP A 1 248 ? -26.108 -4.972 -16.628 1.00 28.33 248 ASP A C 1
ATOM 1984 O O . ASP A 1 248 ? -26.485 -6.128 -16.825 1.00 28.33 248 ASP A O 1
ATOM 1988 N N . ALA A 1 249 ? -25.436 -4.632 -15.528 1.00 27.89 249 ALA A N 1
ATOM 1989 C CA . ALA A 1 249 ? -25.279 -5.517 -14.376 1.00 27.89 249 ALA A CA 1
ATOM 1990 C C . ALA A 1 249 ? -25.538 -4.728 -13.085 1.00 27.89 249 ALA A C 1
ATOM 1992 O O . ALA A 1 249 ? -24.623 -4.241 -12.424 1.00 27.89 249 ALA A O 1
ATOM 1993 N N . ALA A 1 250 ? -26.818 -4.593 -12.735 1.00 28.70 250 ALA A N 1
ATOM 1994 C CA . ALA A 1 250 ? -27.250 -4.227 -11.393 1.00 28.70 250 ALA A CA 1
ATOM 1995 C C . ALA A 1 250 ? -27.145 -5.474 -10.495 1.00 28.70 250 ALA A C 1
ATOM 1997 O O . ALA A 1 250 ? -27.995 -6.362 -10.541 1.00 28.70 250 ALA A O 1
ATOM 1998 N N . GLY A 1 251 ? -26.061 -5.560 -9.723 1.00 26.50 251 GLY A N 1
ATOM 1999 C CA . GLY A 1 251 ? -25.833 -6.607 -8.729 1.00 26.50 251 GLY A CA 1
ATOM 2000 C C . GLY A 1 251 ? -26.502 -6.266 -7.396 1.00 26.50 251 GLY A C 1
ATOM 2001 O O . GLY A 1 251 ? -26.289 -5.191 -6.843 1.00 26.50 251 GLY A O 1
ATOM 2002 N N . ASN A 1 252 ? -27.316 -7.193 -6.897 1.00 27.47 252 ASN A N 1
ATOM 2003 C CA . ASN A 1 252 ? -27.887 -7.223 -5.550 1.00 27.47 252 ASN A CA 1
ATOM 2004 C C . ASN A 1 252 ? -26.796 -6.995 -4.481 1.00 27.47 252 ASN A C 1
ATOM 2006 O O . ASN A 1 252 ? -25.977 -7.884 -4.253 1.00 27.47 252 ASN A O 1
ATOM 2010 N N . LEU A 1 253 ? -26.799 -5.846 -3.796 1.00 27.50 253 LEU A N 1
ATOM 2011 C CA . LEU A 1 253 ? -25.991 -5.637 -2.589 1.00 27.50 253 LEU A CA 1
ATOM 2012 C C . LEU A 1 253 ? -26.674 -6.362 -1.418 1.00 27.50 253 LEU A C 1
ATOM 2014 O O . LEU A 1 253 ? -27.618 -5.845 -0.819 1.00 27.50 253 LEU A O 1
ATOM 2018 N N . GLY A 1 254 ? -26.223 -7.581 -1.116 1.00 27.66 254 GLY A N 1
ATOM 2019 C CA . GLY A 1 254 ? -26.547 -8.247 0.143 1.00 27.66 254 GLY A CA 1
ATOM 2020 C C . GLY A 1 254 ? -25.897 -7.483 1.295 1.00 27.66 254 GLY A C 1
ATOM 2021 O O . GLY A 1 254 ? -24.721 -7.156 1.233 1.00 27.66 254 GLY A O 1
ATOM 2022 N N . VAL A 1 255 ? -26.661 -7.150 2.330 1.00 31.53 255 VAL A N 1
ATOM 2023 C CA . VAL A 1 255 ? -26.128 -6.521 3.542 1.00 31.53 255 VAL A CA 1
ATOM 2024 C C . VAL A 1 255 ? -26.035 -7.611 4.604 1.00 31.53 255 VAL A C 1
ATOM 2026 O O . VAL A 1 255 ? -27.060 -8.106 5.072 1.00 31.53 255 VAL A O 1
ATOM 2029 N N . LEU A 1 256 ? -24.816 -8.011 4.959 1.00 39.75 256 LEU A N 1
ATOM 2030 C CA . LEU A 1 256 ? -24.544 -8.914 6.075 1.00 39.75 256 LEU A CA 1
ATOM 2031 C C . LEU A 1 256 ? -24.488 -8.086 7.362 1.00 39.75 256 LEU A C 1
ATOM 2033 O O . LEU A 1 256 ? -23.730 -7.121 7.465 1.00 39.75 256 LEU A O 1
ATOM 2037 N N . VAL A 1 257 ? -25.328 -8.449 8.328 1.00 42.28 257 VAL A N 1
ATOM 2038 C CA . VAL A 1 257 ? -25.400 -7.825 9.654 1.00 42.28 257 VAL A CA 1
ATOM 2039 C C . VAL A 1 257 ? -25.050 -8.896 10.680 1.00 42.28 257 VAL A C 1
ATOM 2041 O O . VAL A 1 257 ? -25.784 -9.873 10.825 1.00 42.28 257 VAL A O 1
ATOM 2044 N N . GLU A 1 258 ? -23.942 -8.717 11.391 1.00 50.44 258 GLU A N 1
ATOM 2045 C CA . GLU A 1 258 ? -23.495 -9.612 12.456 1.00 50.44 258 GLU A CA 1
ATOM 2046 C C . GLU A 1 258 ? -23.641 -8.906 13.814 1.00 50.44 258 GLU A C 1
ATOM 2048 O O . GLU A 1 258 ? -23.151 -7.797 14.032 1.00 50.44 258 GLU A O 1
ATOM 2053 N N . VAL A 1 259 ? -24.378 -9.532 14.735 1.00 43.72 259 VAL A N 1
ATOM 2054 C CA . VAL A 1 259 ? -24.555 -9.050 16.111 1.00 43.72 259 VAL A CA 1
ATOM 2055 C C . VAL A 1 259 ? -23.557 -9.792 16.992 1.00 43.72 259 VAL A C 1
ATOM 2057 O O . VAL A 1 259 ? -23.606 -11.014 17.098 1.00 43.72 259 VAL A O 1
ATOM 2060 N N . VAL A 1 260 ? -22.636 -9.059 17.615 1.00 43.94 260 VAL A N 1
ATOM 2061 C CA . VAL A 1 260 ? -21.463 -9.642 18.283 1.00 43.94 260 VAL A CA 1
ATOM 2062 C C . VAL A 1 260 ? -21.692 -9.886 19.788 1.00 43.94 260 VAL A C 1
ATOM 2064 O O . VAL A 1 260 ? -20.957 -10.681 20.360 1.00 43.94 260 VAL A O 1
ATOM 2067 N N . ALA A 1 261 ? -22.718 -9.308 20.442 1.00 37.16 261 ALA A N 1
ATOM 2068 C CA . ALA A 1 261 ? -23.179 -9.727 21.790 1.00 37.16 261 ALA A CA 1
ATOM 2069 C C . ALA A 1 261 ? -24.412 -8.952 22.298 1.00 37.16 261 ALA A C 1
ATOM 2071 O O . ALA A 1 261 ? -24.602 -7.811 21.893 1.00 37.16 261 ALA A O 1
ATOM 2072 N N . GLY A 1 262 ? -25.152 -9.535 23.260 1.00 29.38 262 GLY A N 1
ATOM 2073 C CA . GLY A 1 262 ? -26.014 -8.857 24.244 1.00 29.38 262 GLY A CA 1
ATOM 2074 C C . GLY A 1 262 ? -26.632 -9.820 25.278 1.00 29.38 262 GLY A C 1
ATOM 2075 O O . GLY A 1 262 ? -27.237 -10.800 24.878 1.00 29.38 262 GLY A O 1
ATOM 2076 N N . ALA A 1 263 ? -26.444 -9.538 26.580 1.00 29.09 263 ALA A N 1
ATOM 2077 C CA . ALA A 1 263 ? -27.016 -10.119 27.826 1.00 29.09 263 ALA A CA 1
ATOM 2078 C C . ALA A 1 263 ? -27.217 -11.650 28.011 1.00 29.09 263 ALA A C 1
ATOM 2080 O O . ALA A 1 263 ? -27.496 -12.068 29.131 1.00 29.09 263 ALA A O 1
ATOM 2081 N N . ASP A 1 264 ? -27.014 -12.484 26.999 1.00 29.64 264 ASP A N 1
ATOM 2082 C CA . ASP A 1 264 ? -26.949 -13.943 27.087 1.00 29.64 264 ASP A CA 1
ATOM 2083 C C . ASP A 1 264 ? -26.125 -14.421 25.870 1.00 29.64 264 ASP A C 1
ATOM 2085 O O . ASP A 1 264 ? -26.480 -14.080 24.738 1.00 29.64 264 ASP A O 1
ATOM 2089 N N . PRO A 1 265 ? -25.003 -15.152 26.027 1.00 33.62 265 PRO A N 1
ATOM 2090 C CA . PRO A 1 265 ? -24.066 -15.456 24.932 1.00 33.62 265 PRO A CA 1
ATOM 2091 C C . PRO A 1 265 ? -24.590 -16.485 23.901 1.00 33.62 265 PRO A C 1
ATOM 2093 O O . PRO A 1 265 ? -23.807 -17.163 23.240 1.00 33.62 265 PRO A O 1
ATOM 2096 N N . MET A 1 266 ? -25.910 -16.622 23.750 1.00 28.33 266 MET A N 1
ATOM 2097 C CA . MET A 1 266 ? -26.572 -17.727 23.045 1.00 28.33 266 MET A CA 1
ATOM 2098 C C . MET A 1 266 ? -27.547 -17.307 21.934 1.00 28.33 266 MET A C 1
ATOM 2100 O O . MET A 1 266 ? -28.305 -18.150 21.461 1.00 28.33 266 MET A O 1
ATOM 2104 N N . VAL A 1 267 ? -27.549 -16.050 21.468 1.00 30.64 267 VAL A N 1
ATOM 2105 C CA . VAL A 1 267 ? -28.563 -15.606 20.489 1.00 30.64 267 VAL A CA 1
ATOM 2106 C C . VAL A 1 267 ? -27.967 -15.041 19.194 1.00 30.64 267 VAL A C 1
ATOM 2108 O O . VAL A 1 267 ? -27.502 -13.910 19.132 1.00 30.64 267 VAL A O 1
ATOM 2111 N N . ALA A 1 268 ? -28.069 -15.898 18.170 1.00 31.36 268 ALA A N 1
ATOM 2112 C CA . ALA A 1 268 ? -28.176 -15.660 16.728 1.00 31.36 268 ALA A CA 1
ATOM 2113 C C . ALA A 1 268 ? -27.066 -14.859 16.023 1.00 31.36 268 ALA A C 1
ATOM 2115 O O . ALA A 1 268 ? -27.173 -13.661 15.773 1.00 31.36 268 ALA A O 1
ATOM 2116 N N . VAL A 1 269 ? -26.072 -15.602 15.533 1.00 37.62 269 VAL A N 1
ATOM 2117 C CA . VAL A 1 269 ? -25.368 -15.233 14.302 1.00 37.62 269 VAL A CA 1
ATOM 2118 C C . VAL A 1 269 ? -26.219 -15.730 13.136 1.00 37.62 269 VAL A C 1
ATOM 2120 O O . VAL A 1 269 ? -26.374 -16.937 12.975 1.00 37.62 269 VAL A O 1
ATOM 2123 N N . GLY A 1 270 ? -26.835 -14.807 12.399 1.00 35.66 270 GLY A N 1
ATOM 2124 C CA . GLY A 1 270 ? -27.695 -15.125 11.261 1.00 35.66 270 GLY A CA 1
ATOM 2125 C C . GLY A 1 270 ? -26.882 -15.440 10.007 1.00 35.66 270 GLY A C 1
ATOM 2126 O O . GLY A 1 270 ? -25.985 -14.685 9.635 1.00 35.66 270 GLY A O 1
ATOM 2127 N N . ASP A 1 271 ? -27.227 -16.538 9.338 1.00 33.34 271 ASP A N 1
ATOM 2128 C CA . ASP A 1 271 ? -26.597 -17.025 8.108 1.00 33.34 271 ASP A CA 1
ATOM 2129 C C . ASP A 1 271 ? -27.006 -16.181 6.887 1.00 33.34 271 ASP A C 1
ATOM 2131 O O . ASP A 1 271 ? -27.645 -16.684 5.970 1.00 33.34 271 ASP A O 1
ATOM 2135 N N . GLY A 1 272 ? -26.720 -14.873 6.873 1.00 39.09 272 GLY A N 1
ATOM 2136 C CA . GLY A 1 272 ? -26.877 -14.004 5.690 1.00 39.09 272 GLY A CA 1
ATOM 2137 C C . GLY A 1 272 ? -28.278 -13.929 5.049 1.00 39.09 272 GLY A C 1
ATOM 2138 O O . GLY A 1 272 ? -28.446 -13.258 4.033 1.00 39.09 272 GLY A O 1
ATOM 2139 N N . GLN A 1 273 ? -29.290 -14.584 5.620 1.00 34.47 273 GLN A N 1
ATOM 2140 C CA . GLN A 1 273 ? -30.690 -14.538 5.224 1.00 34.47 273 GLN A CA 1
ATOM 2141 C C . GLN A 1 273 ? -31.471 -13.973 6.401 1.00 34.47 273 GLN A C 1
ATOM 2143 O O . GLN A 1 273 ? -31.448 -14.520 7.500 1.00 34.47 273 GLN A O 1
ATOM 2148 N N . GLY A 1 274 ? -32.090 -12.816 6.175 1.00 38.03 274 GLY A N 1
ATOM 2149 C CA . GLY A 1 274 ? -32.771 -12.060 7.212 1.00 38.03 274 GLY A CA 1
ATOM 2150 C C . GLY A 1 274 ? -33.863 -12.871 7.900 1.00 38.03 274 GLY A C 1
ATOM 2151 O O . GLY A 1 274 ? -34.910 -13.120 7.314 1.00 38.03 274 GLY A O 1
ATOM 2152 N N . ASP A 1 275 ? -33.631 -13.188 9.166 1.00 32.12 275 ASP A N 1
ATOM 2153 C CA . ASP A 1 275 ? -34.676 -13.321 10.172 1.00 32.12 275 ASP A CA 1
ATOM 2154 C C . ASP A 1 275 ? -34.136 -12.749 11.486 1.00 32.12 275 ASP A C 1
ATOM 2156 O O . ASP A 1 275 ? -33.570 -13.438 12.336 1.00 32.12 275 ASP A O 1
ATOM 2160 N N . PHE A 1 276 ? -34.219 -11.423 11.609 1.00 39.84 276 PHE A N 1
ATOM 2161 C CA . PHE A 1 276 ? -34.004 -10.755 12.884 1.00 39.84 276 PHE A CA 1
ATOM 2162 C C . PHE A 1 276 ? -35.300 -10.905 13.662 1.00 39.84 276 PHE A C 1
ATOM 2164 O O . PHE A 1 276 ? -36.219 -10.109 13.472 1.00 39.84 276 PHE A O 1
ATOM 2171 N N . GLY A 1 277 ? -35.364 -11.933 14.510 1.00 33.41 277 GLY A N 1
ATOM 2172 C CA . GLY A 1 277 ? -36.419 -12.133 15.500 1.00 33.41 277 GLY A CA 1
ATOM 2173 C C . GLY A 1 277 ? -36.500 -10.951 16.467 1.00 33.41 277 GLY A C 1
ATOM 2174 O O . GLY A 1 277 ? -36.047 -11.019 17.607 1.00 33.41 277 GLY A O 1
ATOM 2175 N N . LEU A 1 278 ? -37.053 -9.840 15.991 1.00 35.91 278 LEU A N 1
ATOM 2176 C CA . LEU A 1 278 ? -37.467 -8.710 16.798 1.00 35.91 278 LEU A CA 1
ATOM 2177 C C . LEU A 1 278 ? -38.684 -9.166 17.613 1.00 35.91 278 LEU A C 1
ATOM 2179 O O . LEU A 1 278 ? -39.610 -9.746 17.040 1.00 35.91 278 LEU A O 1
ATOM 2183 N N . PRO A 1 279 ? -38.724 -8.918 18.931 1.00 32.69 279 PRO A N 1
ATOM 2184 C CA . PRO A 1 279 ? -39.930 -9.164 19.702 1.00 32.69 279 PRO A CA 1
ATOM 2185 C C . PRO A 1 279 ? -41.055 -8.285 19.147 1.00 32.69 279 PRO A C 1
ATOM 2187 O O . PRO A 1 279 ? -40.898 -7.070 19.014 1.00 32.69 279 PRO A O 1
ATOM 2190 N N . ASP A 1 280 ? -42.176 -8.920 18.809 1.00 36.34 280 ASP A N 1
ATOM 2191 C CA . ASP A 1 280 ? -43.384 -8.260 18.327 1.00 36.34 280 ASP A CA 1
ATOM 2192 C C . ASP A 1 280 ? -43.818 -7.167 19.329 1.00 36.34 280 ASP A C 1
ATOM 2194 O O . ASP 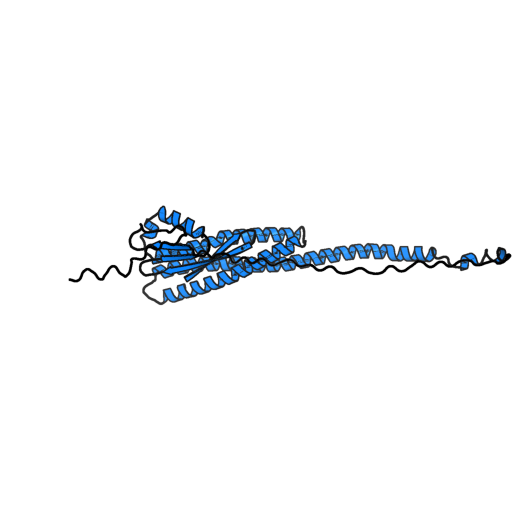A 1 280 ? -44.137 -7.483 20.485 1.00 36.34 280 ASP A O 1
ATOM 2198 N N . PRO A 1 281 ? -43.852 -5.878 18.937 1.00 39.16 281 PRO A N 1
ATOM 2199 C CA . PRO A 1 281 ? -44.305 -4.806 19.818 1.00 39.16 281 PRO A CA 1
ATOM 2200 C C . PRO A 1 281 ? -45.793 -4.927 20.205 1.00 39.16 281 PRO A C 1
ATOM 2202 O O . PRO A 1 281 ? -46.262 -4.152 21.041 1.00 39.16 281 PRO A O 1
ATOM 2205 N N . ALA A 1 282 ? -46.542 -5.892 19.657 1.00 39.50 282 ALA A N 1
ATOM 2206 C CA . ALA A 1 282 ? -47.943 -6.133 19.993 1.00 39.50 282 ALA A CA 1
ATOM 2207 C C . ALA A 1 282 ? -48.184 -7.021 21.235 1.00 39.50 282 ALA A C 1
ATOM 2209 O O . ALA A 1 282 ? -49.320 -7.099 21.704 1.00 39.50 282 ALA A O 1
ATOM 2210 N N . ALA A 1 283 ? -47.164 -7.657 21.826 1.00 41.81 283 ALA A N 1
ATOM 2211 C CA . ALA A 1 283 ? -47.387 -8.651 22.888 1.00 41.81 283 ALA A CA 1
ATOM 2212 C C . ALA A 1 283 ? -47.639 -8.083 24.305 1.00 41.81 283 ALA A C 1
ATOM 2214 O O . ALA A 1 283 ? -47.977 -8.842 25.211 1.00 41.81 283 ALA A O 1
ATOM 2215 N N . ASN A 1 284 ? -47.523 -6.767 24.536 1.00 40.50 284 ASN A N 1
ATOM 2216 C CA . ASN A 1 284 ? -47.581 -6.193 25.894 1.00 40.50 284 ASN A CA 1
ATOM 2217 C C . ASN A 1 284 ? -48.876 -5.423 26.231 1.00 40.50 284 ASN A C 1
ATOM 2219 O O . ASN A 1 284 ? -48.846 -4.441 26.975 1.00 40.50 284 ASN A O 1
ATOM 2223 N N . GLN A 1 285 ? -50.026 -5.835 25.683 1.00 44.97 285 GLN A N 1
ATOM 2224 C CA . GLN A 1 285 ? -51.323 -5.200 25.985 1.00 44.97 285 GLN A CA 1
ATOM 2225 C C . GLN A 1 285 ? -52.395 -6.110 26.599 1.00 44.97 285 GLN A C 1
ATOM 2227 O O . GLN A 1 285 ? -53.521 -5.653 26.787 1.00 44.97 285 GLN A O 1
ATOM 2232 N N . GLN A 1 286 ? -52.077 -7.350 26.984 1.00 44.72 286 GLN A N 1
ATOM 2233 C CA . GLN A 1 286 ? -53.094 -8.279 27.501 1.00 44.72 286 GLN A CA 1
ATOM 2234 C C . GLN A 1 286 ? -52.989 -8.691 28.970 1.00 44.72 286 GLN A C 1
ATOM 2236 O O . GLN A 1 286 ? -53.857 -9.431 29.416 1.00 44.72 286 GLN A O 1
ATOM 2241 N N . ASP A 1 287 ? -52.072 -8.118 29.755 1.00 41.84 287 ASP A N 1
ATOM 2242 C CA . ASP A 1 287 ? -51.955 -8.438 31.189 1.00 41.84 287 ASP A CA 1
ATOM 2243 C C . ASP A 1 287 ? -52.199 -7.224 32.108 1.00 41.84 287 ASP A C 1
ATOM 2245 O O . ASP A 1 287 ? -51.412 -6.861 32.982 1.00 41.84 287 ASP A O 1
ATOM 2249 N N . ARG A 1 288 ? -53.331 -6.547 31.876 1.00 43.28 288 ARG A N 1
ATOM 2250 C CA . ARG A 1 288 ? -53.973 -5.657 32.858 1.00 43.28 288 ARG A CA 1
ATOM 2251 C C . ARG A 1 288 ? -55.491 -5.777 32.771 1.00 43.28 288 ARG A C 1
ATOM 2253 O O . ARG A 1 288 ? -56.133 -4.904 32.185 1.00 43.28 288 ARG A O 1
ATOM 2260 N N . ARG A 1 289 ? -56.057 -6.819 33.380 1.00 39.62 289 ARG A N 1
ATOM 2261 C CA . ARG A 1 289 ? -57.400 -6.805 33.982 1.00 39.62 289 ARG A CA 1
ATOM 2262 C C . ARG A 1 289 ? -57.466 -7.751 35.166 1.00 39.62 289 ARG A C 1
ATOM 2264 O O . ARG A 1 289 ? -56.929 -8.866 35.037 1.00 39.62 289 ARG A O 1
#

pLDDT: mean 72.54, std 23.54, range [25.38, 97.75]

Radius of gyration: 38.45 Å; chains: 1; bounding box: 92×36×124 Å

Sequence (289 aa):
MVLFTAELADSRVQIREHHLYLSSQYLVSVHLEPSEPLVGLRERIKSNPDLAHRSLPYLFYLVVDHLVDSLFPVLEKLDDATDEVEEGIIKRPDTAALSELSDLKRAVVDLRKVLGAQRDVFQRLTTRAIGEVGDQEMSIYYRDVYDHLVRQYETVDSLRDLLSTSMDVYLSTVSNRLNLRITRLTVFSTLFLPLTFISGFFGMNFGWYRTGLDLLAAGGRDHGPDNAGPALLLPPQRLDLTRRGVDDAAGNLGVLVEVVAGADPMVAVGDGQGDFGLPDPAANQQDRR

Secondary structure (DSSP, 8-state):
-EEEEEEEETTEEEEEEEEEEE-SS-EEEEESS--HHHHHHHHHHHH-GGGTSS-HHHHHHHHHHHHHHTTHHHHHHHHHHHHHHHHHHHH---HHHHHHHHHHHHHHHHHHHHHHHHHHHHHHHHHHHTTSTT-HHHHHHHHHHHHHHHHHHHHHHHHHHHHHHHHHHHHHHHHHHHHHHHHHHHHHHHHHHHHHHHHHHHHS--GGGTTTTGGGT--------------------------------------EEEEEE-SSTTS----SS----PPPTTTTSSS--